Protein AF-K1ZBZ0-F1 (afdb_monomer_lite)

Radius of gyration: 18.01 Å; chains: 1; bounding box: 42×47×49 Å

Structure (mmCIF, N/CA/C/O backbone):
data_AF-K1ZBZ0-F1
#
_entry.id   AF-K1ZBZ0-F1
#
loop_
_atom_site.group_PDB
_atom_site.id
_atom_site.type_symbol
_atom_site.label_atom_id
_atom_site.label_alt_id
_atom_site.label_comp_id
_atom_site.label_asym_id
_atom_site.label_entity_id
_atom_site.label_seq_id
_atom_site.pdbx_PDB_ins_code
_atom_site.Cartn_x
_atom_site.Cartn_y
_atom_site.Cartn_z
_atom_site.occupancy
_atom_site.B_iso_or_equiv
_atom_site.auth_seq_id
_atom_site.auth_comp_id
_atom_site.auth_asym_id
_atom_site.auth_atom_id
_atom_site.pdbx_PDB_model_num
ATOM 1 N N . MET A 1 1 ? -17.485 4.710 11.543 1.00 90.31 1 MET A N 1
ATOM 2 C CA . MET A 1 1 ? -17.249 4.769 10.078 1.00 90.31 1 MET A CA 1
ATOM 3 C C . MET A 1 1 ? -17.217 6.166 9.465 1.00 90.31 1 MET A C 1
ATOM 5 O O . MET A 1 1 ? -16.321 6.416 8.670 1.00 90.31 1 MET A O 1
ATOM 9 N N . ARG A 1 2 ? -18.136 7.090 9.797 1.00 94.06 2 ARG A N 1
ATOM 10 C CA . ARG A 1 2 ? -18.172 8.429 9.162 1.00 94.06 2 ARG A CA 1
ATOM 11 C C . ARG A 1 2 ? -16.856 9.207 9.277 1.00 94.06 2 ARG A C 1
ATOM 13 O O . ARG A 1 2 ? -16.457 9.833 8.301 1.00 94.06 2 ARG A O 1
ATOM 20 N N . GLU A 1 3 ? -16.205 9.135 10.436 1.00 95.62 3 GLU A N 1
ATOM 21 C CA . GLU A 1 3 ? -14.971 9.881 10.695 1.00 95.62 3 GLU A CA 1
ATOM 22 C C . GLU A 1 3 ? -13.764 9.324 9.936 1.00 95.62 3 GLU A C 1
ATOM 24 O O . GLU A 1 3 ? -13.056 10.080 9.281 1.00 95.62 3 GLU A O 1
ATOM 29 N N . ILE A 1 4 ? -13.604 7.997 9.898 1.00 95.88 4 ILE A N 1
ATOM 30 C CA . ILE A 1 4 ? -12.584 7.328 9.075 1.00 95.88 4 ILE A CA 1
ATOM 31 C C . ILE A 1 4 ? -12.698 7.780 7.615 1.00 95.88 4 ILE A C 1
ATOM 33 O O . ILE A 1 4 ? -11.708 8.197 7.027 1.00 95.88 4 ILE A O 1
ATOM 37 N N . GLY A 1 5 ? -13.908 7.762 7.045 1.00 96.38 5 GLY A N 1
ATOM 38 C CA . GLY A 1 5 ? -14.110 8.178 5.655 1.00 96.38 5 GLY A CA 1
ATOM 39 C C . GLY A 1 5 ? -13.824 9.663 5.407 1.00 96.38 5 GLY A C 1
ATOM 40 O O . GLY A 1 5 ? -13.321 10.021 4.343 1.00 96.38 5 GLY A O 1
ATOM 41 N N . ARG A 1 6 ? -14.114 10.537 6.382 1.00 96.94 6 ARG A N 1
ATOM 42 C CA . ARG A 1 6 ? -13.795 11.973 6.307 1.00 96.94 6 ARG A CA 1
ATOM 43 C C . ARG A 1 6 ? -12.282 12.199 6.316 1.00 96.94 6 ARG A C 1
ATOM 45 O O . ARG A 1 6 ? -11.766 12.891 5.445 1.00 96.94 6 ARG A O 1
ATOM 52 N N . LEU A 1 7 ? -11.578 11.602 7.277 1.00 96.75 7 LEU A N 1
ATOM 53 C CA . LEU A 1 7 ? -10.127 11.739 7.426 1.00 96.75 7 LEU A CA 1
ATOM 54 C C . LEU A 1 7 ? -9.362 11.113 6.258 1.00 96.75 7 LEU A C 1
ATOM 56 O O . LEU A 1 7 ? -8.371 11.681 5.795 1.00 96.75 7 LEU A O 1
ATOM 60 N N . ARG A 1 8 ? -9.850 9.977 5.750 1.00 95.56 8 ARG A N 1
ATOM 61 C CA . ARG A 1 8 ? -9.302 9.313 4.566 1.00 95.56 8 ARG A CA 1
ATOM 62 C C . ARG A 1 8 ? -9.389 10.213 3.338 1.00 95.56 8 ARG A C 1
ATOM 64 O O . ARG A 1 8 ? -8.371 10.450 2.697 1.00 95.56 8 ARG A O 1
ATOM 71 N N . GLU A 1 9 ? -10.563 10.786 3.072 1.00 95.69 9 GLU A N 1
ATOM 72 C CA . GLU A 1 9 ? -10.743 11.730 1.963 1.00 95.69 9 GLU A CA 1
ATOM 73 C C . GLU A 1 9 ? -9.838 12.956 2.093 1.00 95.69 9 GLU A C 1
ATOM 75 O O . GLU A 1 9 ? -9.183 13.326 1.125 1.00 95.69 9 GLU A O 1
ATOM 80 N N . LEU A 1 10 ? -9.770 13.574 3.278 1.00 94.50 10 LEU A N 1
ATOM 81 C CA . LEU A 1 10 ? -8.901 14.732 3.508 1.00 94.50 10 LEU A CA 1
ATOM 82 C C . LEU A 1 10 ? -7.429 14.398 3.241 1.00 94.50 10 LEU A C 1
ATOM 84 O O . LEU A 1 10 ? -6.730 15.166 2.585 1.00 94.50 10 LEU A O 1
ATOM 88 N N . THR A 1 11 ? -6.977 13.234 3.711 1.00 92.50 11 THR A N 1
ATOM 89 C CA . THR A 1 11 ? -5.589 12.791 3.541 1.00 92.50 11 THR A CA 1
ATOM 90 C C . THR A 1 11 ? -5.257 12.511 2.078 1.00 92.50 11 THR A C 1
ATOM 92 O O . THR A 1 11 ? -4.192 12.902 1.611 1.00 92.50 11 THR A O 1
ATOM 95 N N . PHE A 1 12 ? -6.146 11.844 1.340 1.00 90.94 12 PHE A N 1
ATOM 96 C CA . PHE A 1 12 ? -5.906 11.549 -0.073 1.00 90.94 12 PHE A CA 1
ATOM 97 C C . PHE A 1 12 ? -6.004 12.803 -0.942 1.00 90.94 12 PHE A C 1
ATOM 99 O O . PHE A 1 12 ? -5.136 13.030 -1.782 1.00 90.94 12 PHE A O 1
ATOM 106 N N . ARG A 1 13 ? -6.972 13.685 -0.677 1.00 90.75 13 ARG A N 1
ATOM 107 C CA . ARG A 1 13 ? -7.101 14.958 -1.398 1.00 90.75 13 ARG A CA 1
ATOM 108 C C . ARG A 1 13 ? -5.859 15.830 -1.285 1.00 90.75 13 ARG A C 1
ATOM 110 O O . ARG A 1 13 ? -5.453 16.447 -2.264 1.00 90.75 13 ARG A O 1
ATOM 117 N N . ALA A 1 14 ? -5.228 15.841 -0.117 1.00 88.00 14 ALA A N 1
ATOM 118 C CA . ALA A 1 14 ? -3.995 16.581 0.110 1.00 88.00 14 ALA A CA 1
ATOM 119 C C . ALA A 1 14 ? -2.823 16.177 -0.803 1.00 88.00 14 ALA A C 1
ATOM 121 O O . ALA A 1 14 ? -1.902 16.967 -0.982 1.00 88.00 14 ALA A O 1
ATOM 122 N N . VAL A 1 15 ? -2.842 14.965 -1.365 1.00 82.56 15 VAL A N 1
ATOM 123 C CA . VAL A 1 15 ? -1.802 14.455 -2.275 1.00 82.56 15 VAL A CA 1
ATOM 124 C C . VAL A 1 15 ? -2.298 14.323 -3.720 1.00 82.56 15 VAL A C 1
ATOM 126 O O . VAL A 1 15 ? -1.731 13.564 -4.505 1.00 82.56 15 VAL A O 1
ATOM 129 N N . GLY A 1 16 ? -3.368 15.049 -4.069 1.00 82.62 16 GLY A N 1
ATOM 130 C CA . GLY A 1 16 ? -3.967 15.026 -5.407 1.00 82.62 16 GLY A CA 1
ATOM 131 C C . GLY A 1 16 ? -4.755 13.750 -5.722 1.00 82.62 16 GLY A C 1
ATOM 132 O O . GLY A 1 16 ? -5.045 13.486 -6.884 1.00 82.62 16 GLY A O 1
ATOM 133 N N . GLU A 1 17 ? -5.090 12.964 -4.699 1.00 83.88 17 GLU A N 1
ATOM 134 C CA . GLU A 1 17 ? -5.889 11.741 -4.792 1.00 83.88 17 GLU A CA 1
ATOM 135 C C . GLU A 1 17 ? -7.294 11.958 -4.199 1.00 83.88 17 GLU A C 1
ATOM 137 O O . GLU A 1 17 ? -7.733 13.080 -3.947 1.00 83.88 17 GLU A O 1
ATOM 142 N N . GLY A 1 18 ? -8.008 10.867 -3.929 1.00 85.38 18 GLY A N 1
ATOM 143 C CA . GLY A 1 18 ? -9.286 10.889 -3.225 1.00 85.38 18 GLY A CA 1
ATOM 144 C C . GLY A 1 18 ? -10.484 10.879 -4.165 1.00 85.38 18 GLY A C 1
ATOM 145 O O . GLY A 1 18 ? -10.369 10.862 -5.387 1.00 85.38 18 GLY A O 1
ATOM 146 N N . THR A 1 19 ? -11.671 10.825 -3.572 1.00 88.56 19 THR A N 1
ATOM 147 C CA . THR A 1 19 ? -12.920 10.634 -4.318 1.00 88.56 19 THR A CA 1
ATOM 148 C C . THR A 1 19 ? -13.572 11.948 -4.740 1.00 88.56 19 THR A C 1
ATOM 150 O O . THR A 1 19 ? -14.546 11.929 -5.492 1.00 88.56 19 THR A O 1
ATOM 153 N N . GLY A 1 20 ? -13.116 13.080 -4.191 1.00 91.31 20 GLY A N 1
ATOM 154 C CA . GLY A 1 20 ? -13.762 14.387 -4.341 1.00 91.31 20 GLY A CA 1
ATOM 155 C C . GLY A 1 20 ? -15.069 14.519 -3.548 1.00 91.31 20 GLY A C 1
ATOM 156 O O . GLY A 1 20 ? -15.693 15.578 -3.538 1.00 91.31 20 GLY A O 1
ATOM 157 N N . LYS A 1 21 ? -15.501 13.462 -2.850 1.00 94.62 21 LYS A N 1
ATOM 158 C CA . LYS A 1 21 ? -16.735 13.454 -2.056 1.00 94.62 21 LYS A CA 1
ATOM 159 C C . LYS A 1 21 ? -16.479 14.009 -0.655 1.00 94.62 21 LYS A C 1
ATOM 161 O O . LYS A 1 21 ? -15.374 14.388 -0.291 1.00 94.62 21 LYS A O 1
ATOM 166 N N . ARG A 1 22 ? -17.518 14.061 0.184 1.00 94.62 22 ARG A N 1
ATOM 167 C CA . ARG A 1 22 ? -17.367 14.431 1.610 1.00 94.62 22 ARG A CA 1
ATOM 168 C C . ARG A 1 22 ? -16.649 13.361 2.435 1.00 94.62 22 ARG A C 1
ATOM 170 O O . ARG A 1 22 ? -16.144 13.658 3.513 1.00 94.62 22 ARG A O 1
ATOM 177 N N . ARG A 1 23 ? -16.705 12.108 1.983 1.00 95.75 23 ARG A N 1
ATOM 178 C CA . ARG A 1 23 ? -16.142 10.937 2.653 1.00 95.75 23 ARG A CA 1
ATOM 179 C C . ARG A 1 23 ? -15.703 9.953 1.584 1.00 95.75 23 ARG A C 1
ATOM 181 O O . ARG A 1 23 ? -16.502 9.622 0.709 1.00 95.75 23 ARG A O 1
ATOM 188 N N . ASP A 1 24 ? -14.484 9.466 1.711 1.00 95.12 24 ASP A N 1
ATOM 189 C CA . ASP A 1 24 ? -13.995 8.327 0.959 1.00 95.12 24 ASP A CA 1
ATOM 190 C C . ASP A 1 24 ? -14.548 7.100 1.682 1.00 95.12 24 ASP A C 1
ATOM 192 O O . ASP A 1 24 ? -14.057 6.750 2.752 1.00 95.12 24 ASP A O 1
ATOM 196 N N . LEU A 1 25 ? -15.619 6.510 1.151 1.00 95.06 25 LEU A N 1
ATOM 197 C CA . LEU A 1 25 ? -16.212 5.247 1.593 1.00 95.06 25 LEU A CA 1
ATOM 198 C C . LEU A 1 25 ? -16.650 4.446 0.363 1.00 95.06 25 LEU A C 1
ATOM 200 O O . LEU A 1 25 ? -17.208 5.012 -0.579 1.00 95.06 25 LEU A O 1
ATOM 204 N N . ASP A 1 26 ? -16.427 3.139 0.391 1.00 94.38 26 ASP A N 1
ATOM 205 C CA . ASP A 1 26 ? -16.871 2.178 -0.613 1.00 94.38 26 ASP A CA 1
ATOM 206 C C . ASP A 1 26 ? -17.626 1.010 0.054 1.00 94.38 26 ASP A C 1
ATOM 208 O O . ASP A 1 26 ? -17.719 0.912 1.278 1.00 94.38 26 ASP A O 1
ATOM 212 N N . HIS A 1 27 ? -18.205 0.113 -0.746 1.00 94.75 27 HIS A N 1
ATOM 213 C CA . HIS A 1 27 ? -18.955 -1.025 -0.205 1.00 94.75 27 HIS A CA 1
ATOM 214 C C . HIS A 1 27 ? -18.094 -2.072 0.530 1.00 94.75 27 HIS A C 1
ATOM 216 O O . HIS A 1 27 ? -18.634 -2.885 1.278 1.00 94.75 27 HIS A O 1
ATOM 222 N N . PHE A 1 28 ? -16.767 -2.053 0.373 1.00 95.75 28 PHE A N 1
ATOM 223 C CA . PHE A 1 28 ? -15.881 -2.958 1.103 1.00 95.75 28 PHE A CA 1
ATOM 224 C C . PHE A 1 28 ? -15.790 -2.541 2.577 1.00 95.75 28 PHE A C 1
ATOM 226 O O . PHE A 1 28 ? -15.635 -3.380 3.462 1.00 95.75 28 PHE A O 1
ATOM 233 N N . ASP A 1 29 ? -15.962 -1.249 2.878 1.00 95.62 29 ASP A N 1
ATOM 234 C CA . ASP A 1 29 ? -15.900 -0.729 4.247 1.00 95.62 29 ASP A CA 1
ATOM 235 C C . ASP A 1 29 ? -16.934 -1.357 5.203 1.00 95.62 29 ASP A C 1
ATOM 237 O O . ASP A 1 29 ? -16.735 -1.275 6.415 1.00 95.62 29 ASP A O 1
ATOM 241 N N . TRP A 1 30 ? -17.994 -1.994 4.687 1.00 93.81 30 TRP A N 1
ATOM 242 C CA . TRP A 1 30 ? -19.035 -2.662 5.480 1.00 93.81 30 TRP A CA 1
ATOM 243 C C . TRP A 1 30 ? -18.590 -3.977 6.124 1.00 93.81 30 TRP A C 1
ATOM 245 O O . TRP A 1 30 ? -19.127 -4.349 7.163 1.00 93.81 30 TRP A O 1
ATOM 255 N N . TYR A 1 31 ? -17.643 -4.694 5.514 1.00 95.38 31 TYR A N 1
ATOM 256 C CA . TYR A 1 31 ? -17.212 -6.018 5.985 1.00 95.38 31 TYR A CA 1
ATOM 257 C C . TYR A 1 31 ? -15.695 -6.167 6.118 1.00 95.38 31 TYR A C 1
ATOM 259 O O . TYR A 1 31 ? -15.215 -7.193 6.607 1.00 95.38 31 TYR A O 1
ATOM 267 N N . TYR A 1 32 ? -14.930 -5.152 5.722 1.00 97.25 32 TYR A N 1
ATOM 268 C CA . TYR A 1 32 ? -13.522 -5.066 6.073 1.00 97.25 32 TYR A CA 1
ATOM 269 C C . TYR A 1 32 ? -13.375 -4.589 7.515 1.00 97.25 32 TYR A C 1
ATOM 271 O O . TYR A 1 32 ? -14.128 -3.748 8.009 1.00 97.25 32 TYR A O 1
ATOM 279 N N . ARG A 1 33 ? -12.344 -5.102 8.178 1.00 96.62 33 ARG A N 1
ATOM 280 C CA . ARG A 1 33 ? -11.905 -4.625 9.484 1.00 96.62 33 ARG A CA 1
ATOM 281 C C . ARG A 1 33 ? -11.071 -3.359 9.308 1.00 96.62 33 ARG A C 1
ATOM 283 O O . ARG A 1 33 ? -10.369 -3.193 8.311 1.00 96.62 33 ARG A O 1
ATOM 290 N N . HIS A 1 34 ? -11.144 -2.474 10.296 1.00 96.81 34 HIS A N 1
ATOM 291 C CA . HIS A 1 34 ? -10.410 -1.210 10.314 1.00 96.81 34 HIS A CA 1
ATOM 292 C C . HIS A 1 34 ? -9.525 -1.174 11.555 1.00 96.81 34 HIS A C 1
ATOM 294 O O . HIS A 1 34 ? -10.028 -1.121 12.674 1.00 96.81 34 HIS A O 1
ATOM 300 N N . LEU A 1 35 ? -8.210 -1.213 11.353 1.00 96.94 35 LEU A N 1
ATOM 301 C CA . LEU A 1 35 ? -7.235 -0.895 12.386 1.00 96.94 35 LEU A CA 1
ATOM 302 C C . LEU A 1 35 ? -7.179 0.621 12.532 1.00 96.94 35 LEU A C 1
ATOM 304 O O . LEU A 1 35 ? -6.881 1.314 11.561 1.00 96.94 35 LEU A O 1
ATOM 308 N N . ILE A 1 36 ? -7.444 1.126 13.729 1.00 97.12 36 ILE A N 1
ATOM 309 C CA . ILE A 1 36 ? -7.421 2.556 14.032 1.00 97.12 36 ILE A CA 1
ATOM 310 C C . ILE A 1 36 ? -6.184 2.838 14.876 1.00 97.12 36 ILE A C 1
ATOM 312 O O . ILE A 1 36 ? -5.966 2.184 15.893 1.00 97.12 36 ILE A O 1
ATOM 316 N N . LEU A 1 37 ? -5.393 3.824 14.463 1.00 96.69 37 LEU A N 1
ATOM 317 C CA . LEU A 1 37 ? -4.375 4.426 15.310 1.00 96.69 37 LEU A CA 1
ATOM 318 C C . LEU A 1 37 ? -5.009 5.613 16.035 1.00 96.69 37 LEU A C 1
ATOM 320 O O . LEU A 1 37 ? -5.395 6.587 15.390 1.00 96.69 37 LEU A O 1
ATOM 324 N N . TRP A 1 38 ? -5.135 5.510 17.352 1.00 96.56 38 TRP A N 1
ATOM 325 C CA . TRP A 1 38 ? -5.748 6.522 18.207 1.00 96.56 38 TRP A CA 1
ATOM 326 C C . TRP A 1 38 ? -4.677 7.344 18.926 1.00 96.56 38 TRP A C 1
ATOM 328 O O . TRP A 1 38 ? -3.719 6.783 19.455 1.00 96.56 38 TRP A O 1
ATOM 338 N N . ASP A 1 39 ? -4.839 8.662 18.927 1.00 95.69 39 ASP A N 1
ATOM 339 C CA . ASP A 1 39 ? -4.060 9.588 19.739 1.00 95.69 39 ASP A CA 1
ATOM 340 C C . ASP A 1 39 ? -4.854 9.910 21.006 1.00 95.69 39 ASP A C 1
ATOM 342 O O . ASP A 1 39 ? -5.885 10.577 20.952 1.00 95.69 39 ASP A O 1
ATOM 346 N N . GLU A 1 40 ? -4.391 9.409 22.150 1.00 94.81 40 GLU A N 1
ATOM 347 C CA . GLU A 1 40 ? -5.066 9.610 23.435 1.00 94.81 40 GLU A CA 1
ATOM 348 C C . GLU A 1 40 ? -4.978 11.048 23.946 1.00 94.81 40 GLU A C 1
ATOM 350 O O . GLU A 1 40 ? -5.843 11.463 24.713 1.00 94.81 40 GLU A O 1
ATOM 355 N N . LYS A 1 41 ? -3.959 11.813 23.537 1.00 94.44 41 LYS A N 1
ATOM 356 C CA . LYS A 1 41 ? -3.782 13.193 24.004 1.00 94.44 41 LYS A CA 1
ATOM 357 C C . LYS A 1 41 ? -4.694 14.143 23.247 1.00 94.44 41 LYS A C 1
ATOM 359 O O . LYS A 1 41 ? -5.380 14.952 23.857 1.00 94.44 41 LYS A O 1
ATOM 364 N N . GLU A 1 42 ? -4.715 14.001 21.928 1.00 94.19 42 GLU A N 1
ATOM 365 C CA . GLU A 1 42 ? -5.538 14.835 21.047 1.00 94.19 42 GLU A CA 1
ATOM 366 C C . GLU A 1 42 ? -6.973 14.289 20.886 1.00 94.19 42 GLU A C 1
ATOM 368 O O . GLU A 1 42 ? -7.831 14.937 20.290 1.00 94.19 42 GLU A O 1
ATOM 373 N N . LEU A 1 43 ? -7.248 13.097 21.435 1.00 94.75 43 LEU A N 1
ATOM 374 C CA . LEU A 1 43 ? -8.537 12.397 21.395 1.00 94.75 43 LEU A CA 1
ATOM 375 C C . LEU A 1 43 ? -9.071 12.185 19.974 1.00 94.75 43 LEU A C 1
ATOM 377 O O . LEU A 1 43 ? -10.240 12.445 19.672 1.00 94.75 43 LEU A O 1
ATOM 381 N N . GLU A 1 44 ? -8.217 11.685 19.082 1.00 95.06 44 GLU A N 1
ATOM 382 C CA . GLU A 1 44 ? -8.578 11.541 17.674 1.00 95.06 44 GLU A CA 1
ATOM 383 C C . GLU A 1 44 ? -7.778 10.490 16.896 1.00 95.06 44 GLU A C 1
ATOM 385 O O . GLU A 1 44 ? -6.775 9.939 17.343 1.00 95.06 44 GLU A O 1
ATOM 390 N N . ILE A 1 45 ? -8.248 10.176 15.687 1.00 96.69 45 ILE A N 1
ATOM 391 C CA . ILE A 1 45 ? -7.693 9.104 14.854 1.00 96.69 45 ILE A CA 1
ATOM 392 C C . ILE A 1 45 ? -6.454 9.598 14.108 1.00 96.69 45 ILE A C 1
ATOM 394 O O . ILE A 1 45 ? -6.579 10.257 13.085 1.00 96.69 45 ILE A O 1
ATOM 398 N N . ALA A 1 46 ? -5.251 9.222 14.521 1.00 96.56 46 ALA A N 1
ATOM 399 C CA . ALA A 1 46 ? -4.029 9.602 13.813 1.00 96.56 46 ALA A CA 1
ATOM 400 C C . ALA A 1 46 ? -3.878 8.958 12.425 1.00 96.56 46 ALA A C 1
ATOM 402 O O . ALA A 1 46 ? -3.267 9.531 11.517 1.00 96.56 46 ALA A O 1
ATOM 403 N N . GLY A 1 47 ? -4.454 7.775 12.237 1.00 96.62 47 GLY A N 1
ATOM 404 C CA . GLY A 1 47 ? -4.440 7.055 10.973 1.00 96.62 47 GLY A CA 1
ATOM 405 C C . GLY A 1 47 ? -5.256 5.776 11.049 1.00 96.62 47 GLY A C 1
ATOM 406 O O . GLY A 1 47 ? -5.750 5.398 12.111 1.00 96.62 47 GLY A O 1
ATOM 407 N N . ALA A 1 48 ? -5.398 5.096 9.920 1.00 97.12 48 ALA A N 1
ATOM 408 C CA . ALA A 1 48 ? -6.063 3.805 9.885 1.00 97.12 48 ALA A CA 1
ATOM 409 C C . ALA A 1 48 ? -5.495 2.898 8.795 1.00 97.12 48 ALA A C 1
ATOM 411 O O . ALA A 1 48 ? -4.870 3.362 7.840 1.00 97.12 48 ALA A O 1
ATOM 412 N N . TYR A 1 49 ? -5.768 1.604 8.934 1.00 95.56 49 TYR A N 1
ATOM 413 C CA . TYR A 1 49 ? -5.521 0.578 7.929 1.00 95.56 49 TYR A CA 1
ATOM 414 C C . TYR A 1 49 ? -6.768 -0.284 7.766 1.00 95.56 49 TYR A C 1
ATOM 416 O O . TYR A 1 49 ? -7.363 -0.705 8.756 1.00 95.56 49 TYR A O 1
ATOM 424 N N . ARG A 1 50 ? -7.160 -0.585 6.529 1.00 95.88 50 ARG A N 1
ATOM 425 C CA . ARG A 1 50 ? -8.278 -1.485 6.246 1.00 95.88 50 ARG A CA 1
ATOM 426 C C . ARG A 1 50 ? -7.754 -2.874 5.891 1.00 95.88 50 ARG A C 1
ATOM 428 O O . ARG A 1 50 ? -6.796 -2.973 5.125 1.00 95.88 50 ARG A O 1
ATOM 435 N N . PHE A 1 51 ? -8.376 -3.931 6.410 1.00 95.88 51 PHE A N 1
ATOM 436 C CA . PHE A 1 51 ? -7.983 -5.299 6.080 1.00 95.88 51 PHE A CA 1
ATOM 437 C C . PHE A 1 51 ? -9.119 -6.323 6.134 1.00 95.88 51 PHE A C 1
ATOM 439 O O . PHE A 1 51 ? -10.107 -6.136 6.845 1.00 95.88 51 PHE A O 1
ATOM 446 N N . VAL A 1 52 ? -8.978 -7.431 5.405 1.00 96.81 52 VAL A N 1
ATOM 447 C CA . VAL A 1 52 ? -9.950 -8.533 5.423 1.00 96.81 52 VAL A CA 1
ATOM 448 C C . VAL A 1 52 ? -9.291 -9.892 5.209 1.00 96.81 52 VAL A C 1
ATOM 450 O O . VAL A 1 52 ? -8.244 -9.997 4.577 1.00 96.81 52 VAL A O 1
ATOM 453 N N . ASP A 1 53 ? -9.930 -10.928 5.746 1.00 96.31 53 ASP A N 1
ATOM 454 C CA . ASP A 1 53 ? -9.613 -12.326 5.456 1.00 96.31 53 ASP A CA 1
ATOM 455 C C . ASP A 1 53 ? -9.977 -12.659 4.005 1.00 96.31 53 ASP A C 1
ATOM 457 O O . ASP A 1 53 ? -11.157 -12.653 3.644 1.00 96.31 53 ASP A O 1
ATOM 461 N N . ALA A 1 54 ? -8.976 -12.921 3.171 1.00 93.31 54 ALA A N 1
ATOM 462 C CA . ALA A 1 54 ? -9.201 -13.153 1.757 1.00 93.31 54 ALA A CA 1
ATOM 463 C C . ALA A 1 54 ? -9.867 -14.503 1.482 1.00 93.31 54 ALA A C 1
ATOM 465 O O . ALA A 1 54 ? -10.778 -14.572 0.658 1.00 93.31 54 ALA A O 1
ATOM 466 N N . GLY A 1 55 ? -9.458 -15.557 2.190 1.00 92.38 55 GLY A N 1
ATOM 467 C CA . GLY A 1 55 ? -9.961 -16.913 1.986 1.00 92.38 55 GLY A CA 1
ATOM 468 C C . GLY A 1 55 ? -11.445 -16.999 2.313 1.00 92.38 55 GLY A C 1
ATOM 469 O O . GLY A 1 55 ? -12.233 -17.498 1.507 1.00 92.38 55 GLY A O 1
ATOM 470 N N . ARG A 1 56 ? -11.838 -16.414 3.449 1.00 95.25 56 ARG A N 1
ATOM 471 C CA . ARG A 1 56 ? -13.238 -16.326 3.870 1.00 95.25 56 ARG A CA 1
ATOM 472 C C . ARG A 1 56 ? -14.085 -15.546 2.867 1.00 95.25 56 ARG A C 1
ATOM 474 O O . ARG A 1 56 ? -15.126 -16.031 2.436 1.00 95.25 56 ARG A O 1
ATOM 481 N N . ILE A 1 57 ? -13.641 -14.351 2.471 1.00 95.25 57 ILE A N 1
ATOM 482 C CA . ILE A 1 57 ? -14.418 -13.500 1.560 1.00 95.25 57 ILE A CA 1
ATOM 483 C C . ILE A 1 57 ? -14.557 -14.130 0.178 1.00 95.25 57 ILE A C 1
ATOM 485 O O . ILE A 1 57 ? -15.640 -14.074 -0.397 1.00 95.25 57 ILE A O 1
ATOM 489 N N . VAL A 1 58 ? -13.506 -14.767 -0.339 1.00 92.44 58 VAL A N 1
ATOM 490 C CA . VAL A 1 58 ? -13.579 -15.475 -1.622 1.00 92.44 58 VAL A CA 1
ATOM 491 C C . VAL A 1 58 ? -14.556 -16.648 -1.548 1.00 92.44 58 VAL A C 1
ATOM 493 O O . VAL A 1 58 ? -15.315 -16.846 -2.493 1.00 92.44 58 VAL A O 1
ATOM 496 N N . GLY A 1 59 ? -14.591 -17.387 -0.434 1.00 91.56 59 GLY A N 1
ATOM 497 C CA . GLY A 1 59 ? -15.564 -18.464 -0.226 1.00 91.56 59 GLY A CA 1
ATOM 498 C C . GLY A 1 59 ? -17.018 -17.980 -0.159 1.00 91.56 59 GLY A C 1
ATOM 499 O O . GLY A 1 59 ? -17.908 -18.654 -0.665 1.00 91.56 59 GLY A O 1
ATOM 500 N N . GLU A 1 60 ? -17.264 -16.804 0.425 1.00 94.00 60 GLU A N 1
ATOM 501 C CA . GLU A 1 60 ? -18.615 -16.250 0.611 1.00 94.00 60 GLU A CA 1
ATOM 502 C C . GLU A 1 60 ? -19.127 -15.435 -0.591 1.00 94.00 60 GLU A C 1
ATOM 504 O O . GLU A 1 60 ? -20.325 -15.419 -0.868 1.00 94.00 60 GLU A O 1
ATOM 509 N N . LYS A 1 61 ? -18.243 -14.687 -1.262 1.00 93.12 61 LYS A N 1
ATOM 510 C CA . LYS A 1 61 ? -18.595 -13.638 -2.240 1.00 93.12 61 LYS A CA 1
ATOM 511 C C . LYS A 1 61 ? -17.849 -13.760 -3.572 1.00 93.12 61 LYS A C 1
ATOM 513 O O . LYS A 1 61 ? -18.031 -12.914 -4.445 1.00 93.12 61 LYS A O 1
ATOM 518 N N . GLY A 1 62 ? -16.994 -14.769 -3.736 1.00 90.75 62 GLY A N 1
ATOM 519 C CA . GLY A 1 62 ? -16.085 -14.870 -4.876 1.00 90.75 62 GLY A CA 1
ATOM 520 C C . GLY A 1 62 ? -14.967 -13.821 -4.844 1.00 90.75 62 GLY A C 1
ATOM 521 O O . GLY A 1 62 ? -14.826 -13.046 -3.895 1.00 90.75 62 GLY A O 1
ATOM 522 N N . SER A 1 63 ? -14.151 -13.781 -5.902 1.00 87.56 63 SER A N 1
ATOM 523 C CA . SER A 1 63 ? -13.023 -12.843 -6.008 1.00 87.56 63 SER A CA 1
ATOM 524 C C . SER A 1 63 ? -13.451 -11.380 -5.938 1.00 87.56 63 SER A C 1
ATOM 526 O O . SER A 1 63 ? -12.718 -10.567 -5.386 1.00 87.56 63 SER A O 1
ATOM 528 N N . ASP A 1 64 ? -14.639 -11.050 -6.446 1.00 89.81 64 ASP A N 1
ATOM 529 C CA . ASP A 1 64 ? -15.153 -9.677 -6.492 1.00 89.81 64 ASP A CA 1
ATOM 530 C C . ASP A 1 64 ? -15.550 -9.147 -5.104 1.00 89.81 64 ASP A C 1
ATOM 532 O O . ASP A 1 64 ? -15.687 -7.941 -4.910 1.00 89.81 64 ASP A O 1
ATOM 536 N N . GLY A 1 65 ? -15.642 -10.031 -4.103 1.00 92.62 65 GLY A N 1
ATOM 537 C CA . GLY A 1 65 ? -15.725 -9.637 -2.700 1.00 92.62 65 GLY A CA 1
ATOM 538 C C . GLY A 1 65 ? -14.458 -8.947 -2.183 1.00 92.62 65 GLY A C 1
ATOM 539 O O . GLY A 1 65 ? -14.516 -8.287 -1.144 1.00 92.62 65 GLY A O 1
ATOM 540 N N . LEU A 1 66 ? -13.328 -9.061 -2.886 1.00 92.94 66 LEU A N 1
ATOM 541 C CA . LEU A 1 66 ? -12.076 -8.388 -2.548 1.00 92.94 66 LEU A CA 1
ATOM 542 C C . LEU A 1 66 ? -11.904 -7.095 -3.346 1.00 92.94 66 LEU A C 1
ATOM 544 O O . LEU A 1 66 ? -12.170 -7.049 -4.547 1.00 92.94 66 LEU A O 1
ATOM 548 N N . TYR A 1 67 ? -11.338 -6.062 -2.723 1.00 91.19 67 TYR A N 1
ATOM 549 C CA . TYR A 1 67 ? -10.995 -4.822 -3.419 1.00 91.19 67 TYR A CA 1
ATOM 550 C C . TYR A 1 67 ? -9.987 -5.084 -4.544 1.00 91.19 67 TYR A C 1
ATOM 552 O O . TYR A 1 67 ? -10.177 -4.627 -5.671 1.00 91.19 67 TYR A O 1
ATOM 560 N N . SER A 1 68 ? -8.971 -5.907 -4.286 1.00 87.50 68 SER A N 1
ATOM 561 C CA . SER A 1 68 ? -8.035 -6.416 -5.293 1.00 87.50 68 SER A CA 1
ATOM 562 C C . SER A 1 68 ? -8.760 -7.137 -6.422 1.00 87.50 68 SER A C 1
ATOM 564 O O . SER A 1 68 ? -8.362 -7.009 -7.574 1.00 87.50 68 SER A O 1
ATOM 566 N N . GLY A 1 69 ? -9.848 -7.842 -6.114 1.00 87.81 69 GLY A N 1
ATOM 567 C CA . GLY A 1 69 ? -10.682 -8.517 -7.099 1.00 87.81 69 GLY A CA 1
ATOM 568 C C . GLY A 1 69 ? -11.398 -7.573 -8.056 1.00 87.81 69 GLY A C 1
ATOM 569 O O . GLY A 1 69 ? -11.723 -8.006 -9.151 1.00 87.81 69 GLY A O 1
ATOM 570 N N . SER A 1 70 ? -11.558 -6.288 -7.720 1.00 86.50 70 SER A N 1
ATOM 571 C CA . SER A 1 70 ? -12.041 -5.261 -8.660 1.00 86.50 70 SER A CA 1
ATOM 572 C C . SER A 1 70 ? -10.949 -4.754 -9.614 1.00 86.50 70 SER A C 1
ATOM 574 O O . SER A 1 70 ? -11.234 -4.358 -10.742 1.00 86.50 70 SER A O 1
ATOM 576 N N . LEU A 1 71 ? -9.679 -4.823 -9.201 1.00 83.00 71 LEU A N 1
ATOM 577 C CA . LEU A 1 71 ? -8.534 -4.291 -9.951 1.00 83.00 71 LEU A CA 1
ATOM 578 C C . LEU A 1 71 ? -7.813 -5.364 -10.774 1.00 83.00 71 LEU A C 1
ATOM 580 O O . LEU A 1 71 ? -7.313 -5.089 -11.864 1.00 83.00 71 LEU A O 1
ATOM 584 N N . PHE A 1 72 ? -7.797 -6.600 -10.279 1.00 82.75 72 PHE A N 1
ATOM 585 C CA . PHE A 1 72 ? -7.032 -7.712 -10.831 1.00 82.75 72 PHE A CA 1
ATOM 586 C C . PHE A 1 72 ? -7.905 -8.949 -11.034 1.00 82.75 72 PHE A C 1
ATOM 588 O O . PHE A 1 72 ? -8.770 -9.267 -10.217 1.00 82.75 72 PHE A O 1
ATOM 595 N N . LYS A 1 73 ? -7.649 -9.680 -12.118 1.00 80.19 73 LYS A N 1
ATOM 596 C CA . LYS A 1 73 ? -8.188 -11.015 -12.360 1.00 80.19 73 LYS A CA 1
ATOM 597 C C . LYS A 1 73 ? -7.513 -11.988 -11.393 1.00 80.19 73 LYS A C 1
ATOM 599 O O . LYS A 1 73 ? -6.372 -12.393 -11.605 1.00 80.19 73 LYS A O 1
ATOM 604 N N . LEU A 1 74 ? -8.214 -12.327 -10.317 1.00 77.44 74 LEU A N 1
ATOM 605 C CA . LEU A 1 74 ? -7.759 -13.289 -9.319 1.00 77.44 74 LEU A CA 1
ATOM 606 C C . LEU A 1 74 ? -8.285 -14.679 -9.689 1.00 77.44 74 LEU A C 1
ATOM 608 O O . LEU A 1 74 ? -9.394 -15.052 -9.317 1.00 77.44 74 LEU A O 1
ATOM 612 N N . ASP A 1 75 ? -7.504 -15.439 -10.455 1.00 70.06 75 ASP A N 1
ATOM 613 C CA . ASP A 1 75 ? -7.839 -16.833 -10.756 1.00 70.06 75 ASP A CA 1
ATOM 614 C C . ASP A 1 75 ? -7.629 -17.693 -9.503 1.00 70.06 75 ASP A C 1
ATOM 616 O O . ASP A 1 75 ? -6.525 -17.757 -8.955 1.00 70.06 75 ASP A O 1
ATOM 620 N N . SER A 1 76 ? -8.689 -18.378 -9.072 1.00 59.69 76 SER A N 1
ATOM 621 C CA . SER A 1 76 ? -8.696 -19.321 -7.950 1.00 59.69 76 SER A CA 1
ATOM 622 C C . SER A 1 76 ? -7.595 -20.395 -8.006 1.00 59.69 76 SER A C 1
ATOM 624 O O . SER A 1 76 ? -7.125 -20.822 -6.952 1.00 59.69 76 SER A O 1
ATOM 626 N N . ARG A 1 77 ? -7.141 -20.808 -9.201 1.00 60.84 77 ARG A N 1
ATOM 627 C CA . ARG A 1 77 ? -6.079 -21.819 -9.381 1.00 60.84 77 ARG A CA 1
ATOM 628 C C . ARG A 1 77 ? -4.671 -21.251 -9.210 1.00 60.84 77 ARG A C 1
ATOM 630 O O . ARG A 1 77 ? -3.771 -21.968 -8.790 1.00 60.84 77 ARG A O 1
ATOM 637 N N . GLN A 1 78 ? -4.487 -19.967 -9.509 1.00 63.53 78 GLN A N 1
ATOM 638 C CA . GLN A 1 78 ? -3.190 -19.278 -9.456 1.00 63.53 78 GLN A CA 1
ATOM 639 C C . GLN A 1 78 ? -3.028 -18.434 -8.185 1.00 63.53 78 GLN A C 1
ATOM 641 O O . GLN A 1 78 ? -1.928 -18.005 -7.833 1.00 63.53 78 GLN A O 1
ATOM 646 N N . SER A 1 79 ? -4.123 -18.211 -7.460 1.00 70.06 79 SER A N 1
ATOM 647 C CA . SER A 1 79 ? -4.167 -17.330 -6.298 1.00 70.06 79 SER A CA 1
ATOM 648 C C . SER A 1 79 ? -4.152 -18.107 -4.985 1.00 70.06 79 SER A C 1
ATOM 650 O O . SER A 1 79 ? -4.944 -17.842 -4.084 1.00 70.06 79 SER A O 1
ATOM 652 N N . TYR A 1 80 ? -3.230 -19.067 -4.863 1.00 77.38 80 TYR A N 1
ATOM 653 C CA . TYR A 1 80 ? -3.082 -19.903 -3.664 1.00 77.38 80 TYR A CA 1
ATOM 654 C C . TYR A 1 80 ? -2.934 -19.076 -2.378 1.00 77.38 80 TYR A C 1
ATOM 656 O O . TYR A 1 80 ? -3.452 -19.454 -1.329 1.00 77.38 80 TYR A O 1
ATOM 664 N N . PHE A 1 81 ? -2.304 -17.904 -2.488 1.00 80.06 81 PHE A N 1
ATOM 665 C CA . PHE A 1 81 ? -2.123 -16.953 -1.397 1.00 80.06 81 PHE A CA 1
ATOM 666 C C . PHE A 1 81 ? -3.425 -16.415 -0.804 1.00 80.06 81 PHE A C 1
ATOM 668 O O . PHE A 1 81 ? -3.398 -15.918 0.314 1.00 80.06 81 PHE A O 1
ATOM 675 N N . LEU A 1 82 ? -4.555 -16.494 -1.518 1.00 85.12 82 LEU A N 1
ATOM 676 C CA . LEU A 1 82 ? -5.835 -16.004 -1.007 1.00 85.12 82 LEU A CA 1
ATOM 677 C C . LEU A 1 82 ? -6.339 -16.857 0.155 1.00 85.12 82 LEU A C 1
ATOM 679 O O . LEU A 1 82 ? -6.914 -16.305 1.083 1.00 85.12 82 LEU A O 1
ATOM 683 N N . ARG A 1 83 ? -6.100 -18.176 0.143 1.00 87.88 83 ARG A N 1
ATOM 684 C CA . ARG A 1 83 ? -6.615 -19.093 1.179 1.00 87.88 83 ARG A CA 1
ATOM 685 C C . ARG A 1 83 ? -6.102 -18.752 2.577 1.00 87.88 83 ARG A C 1
ATOM 687 O O . ARG A 1 83 ? -6.846 -18.852 3.540 1.00 87.88 83 ARG A O 1
ATOM 694 N N . GLU A 1 84 ? -4.850 -18.323 2.655 1.00 87.56 84 GLU A N 1
ATOM 695 C CA . GLU A 1 84 ? -4.149 -17.947 3.890 1.00 87.56 84 GLU A CA 1
ATOM 696 C C . GLU A 1 84 ? -3.764 -16.457 3.849 1.00 87.56 84 GLU A C 1
ATOM 698 O O . GLU A 1 84 ? -2.738 -16.035 4.389 1.00 87.56 84 GLU A O 1
ATOM 703 N N . GLY A 1 85 ? -4.547 -15.662 3.117 1.00 88.94 85 GLY A N 1
ATOM 704 C CA . GLY A 1 85 ? -4.229 -14.283 2.780 1.00 88.94 85 GLY A CA 1
ATOM 705 C C . GLY A 1 85 ? -5.004 -13.273 3.612 1.00 88.94 85 GLY A C 1
ATOM 706 O O . GLY A 1 85 ? -6.211 -13.406 3.809 1.00 88.94 85 GLY A O 1
ATOM 707 N N . LEU A 1 86 ? -4.323 -12.212 4.028 1.00 91.56 86 LEU A N 1
ATOM 708 C CA . LEU A 1 86 ? -4.938 -11.007 4.562 1.00 91.56 86 LEU A CA 1
ATOM 709 C C . LEU A 1 86 ? -4.772 -9.886 3.535 1.00 91.56 86 LEU A C 1
ATOM 711 O O . LEU A 1 86 ? -3.653 -9.440 3.256 1.00 91.56 86 LEU A O 1
ATOM 715 N N . GLU A 1 87 ? -5.886 -9.433 2.964 1.00 92.44 87 GLU A N 1
ATOM 716 C CA . GLU A 1 87 ? -5.854 -8.269 2.090 1.00 92.44 87 GLU A CA 1
ATOM 717 C C . GLU A 1 87 ? -5.753 -7.004 2.941 1.00 92.44 87 GLU A C 1
ATOM 719 O O . GLU A 1 87 ? -6.550 -6.805 3.855 1.00 92.44 87 GLU A O 1
ATOM 724 N N . LEU A 1 88 ? -4.801 -6.140 2.611 1.00 91.62 88 LEU A N 1
ATOM 725 C CA . LEU A 1 88 ? -4.547 -4.843 3.213 1.00 91.62 88 LEU A CA 1
ATOM 726 C C . LEU A 1 88 ? -4.852 -3.738 2.197 1.00 91.62 88 LEU A C 1
ATOM 728 O O . LEU A 1 88 ? -4.585 -3.871 1.006 1.00 91.62 88 LEU A O 1
ATOM 732 N N . GLY A 1 89 ? -5.359 -2.598 2.651 1.00 90.81 89 GLY A N 1
ATOM 733 C CA . GLY A 1 89 ? -5.484 -1.434 1.783 1.00 90.81 89 GLY A CA 1
ATOM 734 C C . GLY A 1 89 ? -6.019 -0.200 2.487 1.00 90.81 89 GLY A C 1
ATOM 735 O O . GLY A 1 89 ? -6.248 -0.193 3.696 1.00 90.81 89 GLY A O 1
ATOM 736 N N . ARG A 1 90 ? -6.229 0.859 1.694 1.00 89.75 90 ARG A N 1
ATOM 737 C CA . ARG A 1 90 ? -6.833 2.134 2.131 1.00 89.75 90 ARG A CA 1
ATOM 738 C C . ARG A 1 90 ? -6.195 2.723 3.393 1.00 89.75 90 ARG A C 1
ATOM 740 O O . ARG A 1 90 ? -6.877 3.379 4.180 1.00 89.75 90 ARG A O 1
ATOM 747 N N . SER A 1 91 ? -4.898 2.494 3.584 1.00 92.12 91 SER A N 1
ATOM 748 C CA . SER A 1 91 ? -4.178 3.075 4.705 1.00 92.12 91 SER A CA 1
ATOM 749 C C . SER A 1 91 ? -4.038 4.575 4.531 1.00 92.12 91 SER A C 1
ATOM 751 O O . SER A 1 91 ? -3.704 5.040 3.439 1.00 92.12 91 SER A O 1
ATOM 753 N N . PHE A 1 92 ? -4.217 5.315 5.614 1.00 93.62 92 PHE A N 1
ATOM 754 C CA . PHE A 1 92 ? -3.941 6.742 5.647 1.00 93.62 92 PHE A CA 1
ATOM 755 C C . PHE A 1 92 ? -3.379 7.135 7.012 1.00 93.62 92 PHE A C 1
ATOM 757 O O . PHE A 1 92 ? -3.644 6.492 8.028 1.00 93.62 92 PHE A O 1
ATOM 764 N N . VAL A 1 93 ? -2.612 8.217 7.022 1.00 94.44 93 VAL A N 1
ATOM 765 C CA . VAL A 1 93 ? -2.131 8.901 8.223 1.00 94.44 93 VAL A CA 1
ATOM 766 C C . VAL A 1 93 ? -2.481 10.365 8.026 1.00 94.44 93 VAL A C 1
ATOM 768 O O . VAL A 1 93 ? -2.170 10.901 6.961 1.00 94.44 93 VAL A O 1
ATOM 771 N N . GLN A 1 94 ? -3.132 11.007 8.999 1.00 94.38 94 GLN A N 1
ATOM 772 C CA . GLN A 1 94 ? -3.482 12.419 8.834 1.00 94.38 94 GLN A CA 1
ATOM 773 C C . GLN A 1 94 ? -2.221 13.273 8.643 1.00 94.38 94 GLN A C 1
ATOM 775 O O . GLN A 1 94 ? -1.173 12.977 9.221 1.00 94.38 94 GLN A O 1
ATOM 780 N N . GLN A 1 95 ? -2.343 14.371 7.893 1.00 90.31 95 GLN A N 1
ATOM 781 C CA . GLN A 1 95 ? -1.217 15.245 7.538 1.00 90.31 95 GLN A CA 1
ATOM 782 C C . GLN A 1 95 ? -0.393 15.710 8.740 1.00 90.31 95 GLN A C 1
ATOM 784 O O . GLN A 1 95 ? 0.832 15.689 8.692 1.00 90.31 95 GLN A O 1
ATOM 789 N N . ARG A 1 96 ? -1.041 16.062 9.856 1.00 91.56 96 ARG A N 1
ATOM 790 C CA . ARG A 1 96 ? -0.333 16.515 11.064 1.00 91.56 96 ARG A CA 1
ATOM 791 C C . ARG A 1 96 ? 0.557 15.447 11.721 1.00 91.56 96 ARG A C 1
ATOM 793 O O . ARG A 1 96 ? 1.395 15.773 12.561 1.00 91.56 96 ARG A O 1
ATOM 800 N N . TYR A 1 97 ? 0.379 14.176 11.355 1.00 92.06 97 TYR A N 1
ATOM 801 C CA . TYR A 1 97 ? 1.234 13.072 11.792 1.00 92.06 97 TYR A CA 1
ATOM 802 C C . TYR A 1 97 ? 2.201 12.589 10.707 1.00 92.06 97 TYR A C 1
ATOM 804 O O . TYR A 1 97 ? 2.897 11.592 10.912 1.00 92.06 97 TYR A O 1
ATOM 812 N N . TRP A 1 98 ? 2.277 13.258 9.556 1.00 88.06 98 TRP A N 1
ATOM 813 C CA . TRP A 1 98 ? 3.308 12.956 8.566 1.00 88.06 98 TRP A CA 1
ATOM 814 C C . TRP A 1 98 ? 4.702 13.228 9.134 1.00 88.06 98 TRP A C 1
ATOM 816 O O . TRP A 1 98 ? 4.889 14.081 9.999 1.00 88.06 98 TRP A O 1
ATOM 826 N N . GLY A 1 99 ? 5.680 12.430 8.703 1.00 82.75 99 GLY A N 1
ATOM 827 C CA . GLY A 1 99 ? 7.038 12.45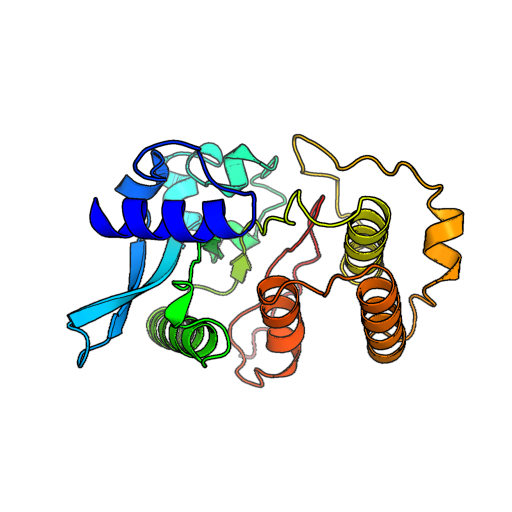5 9.258 1.00 82.75 99 GLY A CA 1
ATOM 828 C C . GLY A 1 99 ? 7.172 11.834 10.655 1.00 82.75 99 GLY A C 1
ATOM 829 O O . GLY A 1 99 ? 8.288 11.660 11.135 1.00 82.75 99 GLY A O 1
ATOM 830 N N . ARG A 1 100 ? 6.064 11.447 11.304 1.00 87.81 100 ARG A N 1
ATOM 831 C CA . ARG A 1 100 ? 6.080 10.688 12.562 1.00 87.81 100 ARG A CA 1
ATOM 832 C C . ARG A 1 100 ? 6.061 9.183 12.295 1.00 87.81 100 ARG A C 1
ATOM 834 O O . ARG A 1 100 ? 5.842 8.718 11.179 1.00 87.81 100 ARG A O 1
ATOM 841 N N . ARG A 1 101 ? 6.202 8.399 13.364 1.00 87.19 101 ARG A N 1
ATOM 842 C CA . ARG A 1 101 ? 6.175 6.925 13.337 1.00 87.19 101 ARG A CA 1
ATOM 843 C C . ARG A 1 101 ? 4.766 6.321 13.236 1.00 87.19 101 ARG A C 1
ATOM 845 O O . ARG A 1 101 ? 4.565 5.159 13.565 1.00 87.19 101 ARG A O 1
ATOM 852 N N . SER A 1 102 ? 3.769 7.086 12.792 1.00 91.31 102 SER A N 1
ATOM 853 C CA . SER A 1 102 ? 2.369 6.638 12.754 1.00 91.31 102 SER A CA 1
ATOM 854 C C . SER A 1 102 ? 2.153 5.437 11.837 1.00 91.31 102 SER A C 1
ATOM 856 O O . SER A 1 102 ? 1.413 4.521 12.188 1.00 91.31 102 SER A O 1
ATOM 858 N N . LEU A 1 103 ? 2.836 5.396 10.687 1.00 87.69 103 LEU A N 1
ATOM 859 C CA . LEU A 1 103 ? 2.790 4.222 9.817 1.00 87.69 103 LEU A CA 1
ATOM 860 C C . LEU A 1 103 ? 3.428 3.001 10.501 1.00 87.69 103 LEU A C 1
ATOM 862 O O . LEU A 1 103 ? 2.840 1.925 10.451 1.00 87.69 103 LEU A O 1
ATOM 866 N N . ASP A 1 104 ? 4.559 3.167 11.198 1.00 88.19 104 ASP A N 1
ATOM 867 C CA . ASP A 1 104 ? 5.181 2.081 11.972 1.00 88.19 104 ASP A CA 1
ATOM 868 C C . ASP A 1 104 ? 4.206 1.516 13.013 1.00 88.19 104 ASP A C 1
ATOM 870 O O . ASP A 1 104 ? 4.071 0.302 13.129 1.00 88.19 104 ASP A O 1
ATOM 874 N N . TYR A 1 105 ? 3.485 2.378 13.741 1.00 92.19 105 TYR A N 1
ATOM 875 C CA . TYR A 1 105 ? 2.509 1.940 14.742 1.00 92.19 105 TYR A CA 1
ATOM 876 C C . TYR A 1 105 ? 1.332 1.174 14.136 1.00 92.19 105 TYR A C 1
ATOM 878 O O . TYR A 1 105 ? 0.916 0.159 14.698 1.00 92.19 105 TYR A O 1
ATOM 886 N N . LEU A 1 106 ? 0.828 1.596 12.971 1.00 92.88 106 LEU A N 1
ATOM 887 C CA . LEU A 1 106 ? -0.167 0.811 12.233 1.00 92.88 106 LEU A CA 1
ATOM 888 C C . LEU A 1 106 ? 0.383 -0.579 11.885 1.00 92.88 106 LEU A C 1
ATOM 890 O O . LEU A 1 106 ? -0.308 -1.581 12.052 1.00 92.88 106 LEU A O 1
ATOM 894 N N . TRP A 1 107 ? 1.644 -0.663 11.462 1.00 89.44 107 TRP A N 1
ATOM 895 C CA . TRP A 1 107 ? 2.293 -1.938 11.164 1.00 89.44 107 TRP A CA 1
ATOM 896 C C . TRP A 1 107 ? 2.561 -2.798 12.400 1.00 89.44 107 TRP A C 1
ATOM 898 O O . TRP A 1 107 ? 2.415 -4.015 12.314 1.00 89.44 107 TRP A O 1
ATOM 908 N N . TYR A 1 108 ? 2.862 -2.210 13.560 1.00 90.00 108 TYR A N 1
ATOM 909 C CA . TYR A 1 108 ? 2.901 -2.955 14.821 1.00 90.00 108 TYR A CA 1
ATOM 910 C C . TYR A 1 108 ? 1.531 -3.526 15.184 1.00 90.00 108 TYR A C 1
ATOM 912 O O . TYR A 1 108 ? 1.450 -4.678 15.604 1.00 90.00 108 TYR A O 1
ATOM 920 N N . GLY A 1 109 ? 0.450 -2.772 14.963 1.00 92.06 109 GLY A N 1
ATOM 921 C CA . GLY A 1 109 ? -0.912 -3.271 15.151 1.00 92.06 109 GLY A CA 1
ATOM 922 C C . GLY A 1 109 ? -1.243 -4.444 14.221 1.00 92.06 109 GLY A C 1
ATOM 923 O O . GLY A 1 109 ? -1.791 -5.449 14.672 1.00 92.06 109 GLY A O 1
ATOM 924 N N . ILE A 1 110 ? -0.840 -4.364 12.947 1.00 90.25 110 ILE A N 1
ATOM 925 C CA . ILE A 1 110 ? -0.946 -5.485 11.997 1.00 90.25 110 ILE A CA 1
ATOM 926 C C . ILE A 1 110 ? -0.119 -6.682 12.487 1.00 90.25 110 ILE A C 1
ATOM 928 O O . ILE A 1 110 ? -0.628 -7.797 12.530 1.00 90.25 110 ILE A O 1
ATOM 932 N N . GLY A 1 111 ? 1.127 -6.464 12.915 1.00 87.81 111 GLY A N 1
ATOM 933 C CA . GLY A 1 111 ? 1.991 -7.518 13.452 1.00 87.81 111 GLY A CA 1
ATOM 934 C C . GLY A 1 111 ? 1.384 -8.219 14.671 1.00 87.81 111 GLY A C 1
ATOM 935 O O . GLY A 1 111 ? 1.351 -9.447 14.724 1.00 87.81 111 GLY A O 1
ATOM 936 N N . ALA A 1 112 ? 0.823 -7.459 15.613 1.00 91.12 112 ALA A N 1
ATOM 937 C CA . ALA A 1 112 ? 0.135 -8.001 16.784 1.00 91.12 112 ALA A CA 1
ATOM 938 C C . ALA A 1 112 ? -1.131 -8.791 16.408 1.00 91.12 112 ALA A C 1
ATOM 940 O O . ALA A 1 112 ? -1.421 -9.823 17.016 1.00 91.12 112 ALA A O 1
ATOM 941 N N . PHE A 1 113 ? -1.878 -8.337 15.396 1.00 92.94 113 PHE A N 1
ATOM 942 C CA . PHE A 1 113 ? -3.015 -9.081 14.856 1.00 92.94 113 PHE A CA 1
ATOM 943 C C . PHE A 1 113 ? -2.570 -10.421 14.257 1.00 92.94 113 PHE A C 1
ATOM 945 O O . PHE A 1 113 ? -3.165 -11.451 14.566 1.00 92.94 113 PHE A O 1
ATOM 952 N N . LEU A 1 114 ? -1.503 -10.431 13.455 1.00 88.69 114 LEU A N 1
ATOM 953 C CA . LEU A 1 114 ? -0.975 -11.644 12.820 1.00 88.69 114 LEU A CA 1
ATOM 954 C C . LEU A 1 114 ? -0.403 -12.633 13.840 1.00 88.69 114 LEU A C 1
ATOM 956 O O . LEU A 1 114 ? -0.637 -13.830 13.719 1.00 88.69 114 LEU A O 1
ATOM 960 N N . ALA A 1 115 ? 0.256 -12.147 14.895 1.00 87.56 115 ALA A N 1
ATOM 961 C CA . ALA A 1 115 ? 0.745 -12.995 15.983 1.00 87.56 115 ALA A CA 1
ATOM 962 C C . ALA A 1 115 ? -0.385 -13.793 16.663 1.00 87.56 115 ALA A C 1
ATOM 964 O O . ALA A 1 115 ? -0.186 -14.939 17.057 1.00 87.56 115 ALA A O 1
ATOM 965 N N . LYS A 1 116 ? -1.588 -13.209 16.758 1.00 93.69 116 LYS A N 1
ATOM 966 C CA . LYS A 1 116 ? -2.792 -13.876 17.285 1.00 93.69 116 LYS A CA 1
ATOM 967 C C . LYS A 1 116 ? -3.526 -14.734 16.247 1.00 93.69 116 LYS A C 1
ATOM 969 O O . LYS A 1 116 ? -4.395 -15.514 16.620 1.00 93.69 116 LYS A O 1
ATOM 974 N N . ASN A 1 117 ? -3.206 -14.586 14.962 1.00 91.31 117 ASN A N 1
ATOM 975 C CA . ASN A 1 117 ? -3.891 -15.236 13.845 1.00 91.31 117 ASN A CA 1
ATOM 976 C C . ASN A 1 117 ? -2.868 -15.903 12.904 1.00 91.31 117 ASN A C 1
ATOM 978 O O . ASN A 1 117 ? -2.698 -15.465 11.765 1.00 91.31 117 ASN A O 1
ATOM 982 N N . PRO A 1 118 ? -2.183 -16.972 13.358 1.00 88.69 118 PRO A N 1
ATOM 983 C CA . PRO A 1 118 ? -1.035 -17.551 12.653 1.00 88.69 118 PRO A CA 1
ATOM 984 C C . PRO A 1 118 ? -1.389 -18.276 11.345 1.00 88.69 118 PRO A C 1
ATOM 986 O O . PRO A 1 118 ? -0.490 -18.681 10.616 1.00 88.69 118 PRO A O 1
ATOM 989 N N . HIS A 1 119 ? -2.678 -18.453 11.046 1.00 88.31 119 HIS A N 1
ATOM 990 C CA . HIS A 1 119 ? -3.149 -19.030 9.786 1.00 88.31 119 HIS A CA 1
ATOM 991 C C . HIS A 1 119 ? -2.981 -18.070 8.597 1.00 88.31 119 HIS A C 1
ATOM 993 O O . HIS A 1 119 ? -2.987 -18.512 7.452 1.00 88.31 119 HIS A O 1
ATOM 999 N N . TYR A 1 120 ? -2.817 -16.763 8.839 1.00 86.56 120 TYR A N 1
ATOM 1000 C CA . TYR A 1 120 ? -2.465 -15.824 7.779 1.00 86.56 120 TYR A CA 1
ATOM 1001 C C . TYR A 1 120 ? -0.973 -15.926 7.465 1.00 86.56 120 TYR A C 1
ATOM 1003 O O . TYR A 1 120 ? -0.131 -15.567 8.286 1.00 86.56 120 TYR A O 1
ATOM 1011 N N . ARG A 1 121 ? -0.648 -16.371 6.251 1.00 83.19 121 ARG A N 1
ATOM 1012 C CA . ARG A 1 121 ? 0.732 -16.520 5.756 1.00 83.19 121 ARG A CA 1
ATOM 1013 C C . ARG A 1 121 ? 1.127 -15.434 4.761 1.00 83.19 121 ARG A C 1
ATOM 1015 O O . ARG A 1 121 ? 2.316 -15.165 4.575 1.00 83.19 121 ARG A O 1
ATOM 1022 N N . TYR A 1 122 ? 0.139 -14.793 4.137 1.00 81.81 122 TYR A N 1
ATOM 1023 C CA . TYR A 1 122 ? 0.356 -13.814 3.077 1.00 81.81 122 TYR A CA 1
ATOM 1024 C C . TYR A 1 122 ? -0.332 -12.493 3.403 1.00 81.81 122 TYR A C 1
ATOM 1026 O O . TYR A 1 122 ? -1.533 -12.455 3.658 1.00 81.81 122 TYR A O 1
ATOM 1034 N N . LEU A 1 123 ? 0.414 -11.393 3.323 1.00 84.19 123 LEU A N 1
ATOM 1035 C CA . LEU A 1 123 ? -0.166 -10.059 3.213 1.00 84.19 123 LEU A CA 1
ATOM 1036 C C . LEU A 1 123 ? -0.152 -9.651 1.751 1.00 84.19 123 LEU A C 1
ATOM 1038 O O . LEU A 1 123 ? 0.867 -9.791 1.071 1.00 84.19 123 LEU A O 1
ATOM 1042 N N . PHE A 1 124 ? -1.252 -9.098 1.263 1.00 83.12 124 PHE A N 1
ATOM 1043 C CA . PHE A 1 124 ? -1.313 -8.556 -0.090 1.00 83.12 124 PHE A CA 1
ATOM 1044 C C . PHE A 1 124 ? -2.273 -7.381 -0.159 1.00 83.12 124 PHE A C 1
ATOM 1046 O O . PHE A 1 124 ? -3.069 -7.170 0.746 1.00 83.12 124 PHE A O 1
ATOM 1053 N N . GLY A 1 125 ? -2.194 -6.602 -1.227 1.00 82.56 125 GLY A N 1
ATOM 1054 C CA . GLY A 1 125 ? -3.079 -5.468 -1.412 1.00 82.56 125 GLY A CA 1
ATOM 1055 C C . GLY A 1 125 ? -2.566 -4.519 -2.484 1.00 82.56 125 GLY A C 1
ATOM 1056 O O . GLY A 1 125 ? -1.360 -4.479 -2.742 1.00 82.56 125 GLY A O 1
ATOM 1057 N N . PRO A 1 126 ? -3.458 -3.751 -3.119 1.00 81.12 126 PRO A N 1
ATOM 1058 C CA . PRO A 1 126 ? -3.066 -2.751 -4.091 1.00 81.12 126 PRO A CA 1
ATOM 1059 C C . PRO A 1 126 ? -2.459 -1.539 -3.393 1.00 81.12 126 PRO A C 1
ATOM 1061 O O . PRO A 1 126 ? -2.949 -1.083 -2.357 1.00 81.12 126 PRO A O 1
ATOM 1064 N N . VAL A 1 127 ? -1.445 -0.955 -4.026 1.00 80.31 127 VAL A N 1
ATOM 1065 C CA . VAL A 1 127 ? -0.872 0.323 -3.603 1.00 80.31 127 VAL A CA 1
ATOM 1066 C C . VAL A 1 127 ? -0.912 1.303 -4.756 1.00 80.31 127 VAL A C 1
ATOM 1068 O O . VAL A 1 127 ? -0.375 1.045 -5.832 1.00 80.31 127 VAL A O 1
ATOM 1071 N N . SER A 1 128 ? -1.554 2.438 -4.508 1.00 75.38 128 SER A N 1
ATOM 1072 C CA . SER A 1 128 ? -1.674 3.514 -5.481 1.00 75.38 128 SER A CA 1
A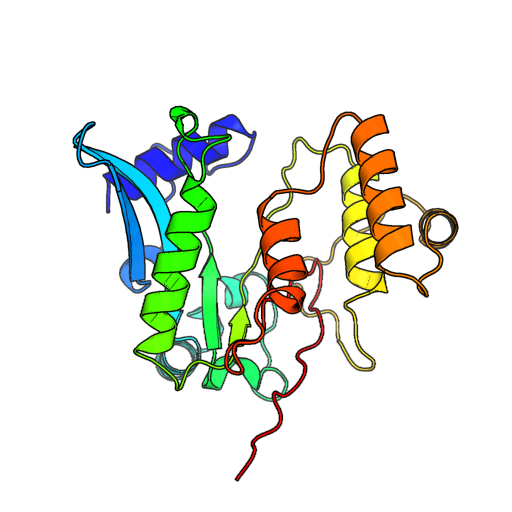TOM 1073 C C . SER A 1 128 ? -0.357 4.273 -5.630 1.00 75.38 128 SER A C 1
ATOM 1075 O O . SER A 1 128 ? 0.371 4.489 -4.659 1.00 75.38 128 SER A O 1
ATOM 1077 N N . ILE A 1 129 ? -0.079 4.707 -6.855 1.00 81.94 129 ILE A N 1
ATOM 1078 C CA . ILE A 1 129 ? 0.950 5.700 -7.163 1.00 81.94 129 ILE A CA 1
ATOM 1079 C C . ILE A 1 129 ? 0.214 7.015 -7.393 1.00 81.94 129 ILE A C 1
ATOM 1081 O O . ILE A 1 129 ? -0.759 7.029 -8.143 1.00 81.94 129 ILE A O 1
ATOM 1085 N N . SER A 1 130 ? 0.655 8.092 -6.739 1.00 80.31 130 SER A N 1
ATOM 1086 C CA . SER A 1 130 ? -0.015 9.388 -6.863 1.00 80.31 130 SER A CA 1
ATOM 1087 C C . SER A 1 130 ? 0.010 9.887 -8.309 1.00 80.31 130 SER A C 1
ATOM 1089 O O . SER A 1 130 ? 1.040 9.825 -8.986 1.00 80.31 130 SER A O 1
ATOM 1091 N N . ASN A 1 131 ? -1.105 10.440 -8.769 1.00 78.56 131 ASN A N 1
ATOM 1092 C CA . ASN A 1 131 ? -1.227 11.091 -10.060 1.00 78.56 131 ASN A CA 1
ATOM 1093 C C . ASN A 1 131 ? -0.344 12.334 -10.172 1.00 78.56 131 ASN A C 1
ATOM 1095 O O . ASN A 1 131 ? 0.108 12.619 -11.280 1.00 78.56 131 ASN A O 1
ATOM 1099 N N . ALA A 1 132 ? -0.020 12.984 -9.049 1.00 83.62 132 ALA A N 1
ATOM 1100 C CA . ALA A 1 132 ? 0.904 14.114 -8.988 1.00 83.62 132 ALA A CA 1
ATOM 1101 C C . ALA A 1 132 ? 2.364 13.725 -9.290 1.00 83.62 132 ALA A C 1
ATOM 1103 O O . ALA A 1 132 ? 3.184 14.594 -9.576 1.00 83.62 132 ALA A O 1
ATOM 1104 N N . MET A 1 133 ? 2.707 12.431 -9.241 1.00 88.25 133 MET A N 1
ATOM 1105 C CA . MET A 1 133 ? 4.042 11.962 -9.609 1.00 88.25 133 MET A CA 1
ATOM 1106 C C . MET A 1 133 ? 4.286 12.159 -11.122 1.00 88.25 133 MET A C 1
ATOM 1108 O O . MET A 1 133 ? 3.426 11.768 -11.922 1.00 88.25 133 MET A O 1
ATOM 1112 N N . PRO A 1 134 ? 5.448 12.702 -11.541 1.00 93.25 134 PRO A N 1
ATOM 1113 C CA . PRO A 1 134 ? 5.789 12.844 -12.956 1.00 93.25 134 PRO A CA 1
ATOM 1114 C C . PRO A 1 134 ? 5.719 11.511 -13.709 1.00 93.25 134 PRO A C 1
ATOM 1116 O O . PRO A 1 134 ? 6.059 10.462 -13.160 1.00 93.25 134 PRO A O 1
ATOM 1119 N N . GLN A 1 135 ? 5.317 11.536 -14.982 1.00 92.25 135 GLN A N 1
ATOM 1120 C CA . GLN A 1 135 ? 5.103 10.310 -15.762 1.00 92.25 135 GLN A CA 1
ATOM 1121 C C . GLN A 1 135 ? 6.360 9.430 -15.837 1.00 92.25 135 GLN A C 1
ATOM 1123 O O . GLN A 1 135 ? 6.289 8.244 -15.522 1.00 92.25 135 GLN A O 1
ATOM 1128 N N . LEU A 1 136 ? 7.523 10.012 -16.151 1.00 94.88 136 LEU A N 1
ATOM 1129 C CA . LEU A 1 136 ? 8.797 9.281 -16.175 1.00 94.88 136 LEU A CA 1
ATOM 1130 C C . LEU A 1 136 ? 9.126 8.643 -14.814 1.00 94.88 136 LEU A C 1
ATOM 1132 O O . LEU A 1 136 ? 9.627 7.524 -14.753 1.00 94.88 136 LEU A O 1
ATOM 1136 N N . ALA A 1 137 ? 8.794 9.320 -1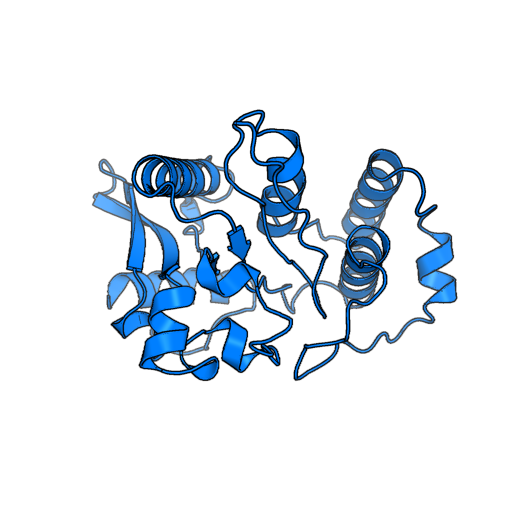3.714 1.00 94.38 137 ALA A N 1
ATOM 1137 C CA . ALA A 1 137 ? 9.011 8.799 -12.370 1.00 94.38 137 ALA A CA 1
ATOM 1138 C C . ALA A 1 137 ? 8.119 7.576 -12.081 1.00 94.38 137 ALA A C 1
ATOM 1140 O O . ALA A 1 137 ? 8.601 6.582 -11.536 1.00 94.38 137 ALA A O 1
ATOM 1141 N N . LYS A 1 138 ? 6.846 7.604 -12.512 1.00 90.44 138 LYS A N 1
ATOM 1142 C CA . LYS A 1 138 ? 5.944 6.437 -12.450 1.00 90.44 138 LYS A CA 1
ATOM 1143 C C . LYS A 1 138 ? 6.501 5.271 -13.265 1.00 90.44 138 LYS A C 1
ATOM 1145 O O . LYS A 1 138 ? 6.496 4.140 -12.789 1.00 90.44 138 LYS A O 1
ATOM 1150 N N . GLU A 1 139 ? 6.996 5.545 -14.468 1.00 92.62 139 GLU A N 1
ATOM 1151 C CA . GLU A 1 139 ? 7.552 4.532 -15.370 1.00 92.62 139 GLU A CA 1
ATOM 1152 C C . GLU A 1 139 ? 8.807 3.870 -14.797 1.00 92.62 139 GLU A C 1
ATOM 1154 O O . GLU A 1 139 ? 8.872 2.642 -14.757 1.00 92.62 139 GLU A O 1
ATOM 1159 N N . LEU A 1 140 ? 9.752 4.653 -14.267 1.00 94.25 140 LEU A N 1
ATOM 1160 C CA . LEU A 1 140 ? 10.942 4.145 -13.575 1.00 94.25 140 LEU A CA 1
ATOM 1161 C C . LEU A 1 140 ? 10.575 3.296 -12.353 1.00 94.25 140 LEU A C 1
ATOM 1163 O O . LEU A 1 140 ? 11.116 2.205 -12.172 1.00 94.25 140 LEU A O 1
ATOM 1167 N N . LEU A 1 141 ? 9.630 3.771 -11.535 1.00 90.94 141 LEU A N 1
ATOM 1168 C CA . LEU A 1 141 ? 9.149 3.058 -10.354 1.00 90.94 141 LEU A CA 1
ATOM 1169 C C . LEU A 1 141 ? 8.536 1.706 -10.746 1.00 90.94 141 LEU A C 1
ATOM 1171 O O . LEU A 1 141 ? 8.933 0.664 -10.225 1.00 90.94 141 LEU A O 1
ATOM 1175 N N . ILE A 1 142 ? 7.594 1.707 -11.691 1.00 87.88 142 ILE A N 1
ATOM 1176 C CA . ILE A 1 142 ? 6.909 0.494 -12.150 1.00 87.88 142 ILE A CA 1
ATOM 1177 C C . ILE A 1 142 ? 7.898 -0.472 -12.807 1.00 87.88 142 ILE A C 1
ATOM 1179 O O . ILE A 1 142 ? 7.823 -1.674 -12.550 1.00 87.88 142 ILE A O 1
ATOM 1183 N N . TYR A 1 143 ? 8.833 0.029 -13.618 1.00 90.19 143 TYR A N 1
ATOM 1184 C CA . TYR A 1 143 ? 9.867 -0.792 -14.241 1.00 90.19 143 TYR A CA 1
ATOM 1185 C C . TYR A 1 143 ? 10.764 -1.463 -13.195 1.00 90.19 143 TYR A C 1
ATOM 1187 O O . TYR A 1 143 ? 10.929 -2.680 -13.233 1.00 90.19 143 TYR A O 1
ATOM 1195 N N . PHE A 1 144 ? 11.277 -0.705 -12.221 1.00 90.94 144 PHE A N 1
ATOM 1196 C CA . PHE A 1 144 ? 12.120 -1.241 -11.149 1.00 90.94 144 PHE A CA 1
ATOM 1197 C C . PHE A 1 144 ? 11.418 -2.371 -10.383 1.00 90.94 144 PHE A C 1
ATOM 1199 O O . PHE A 1 144 ? 11.993 -3.440 -10.165 1.00 90.94 144 PHE A O 1
ATOM 1206 N N . TYR A 1 145 ? 10.154 -2.164 -10.000 1.00 85.62 145 TYR A N 1
ATOM 1207 C CA . TYR A 1 145 ? 9.398 -3.190 -9.285 1.00 85.62 145 TYR A CA 1
ATOM 1208 C C . TYR A 1 145 ? 9.085 -4.402 -10.168 1.00 85.62 145 TYR A C 1
ATOM 1210 O O . TYR A 1 145 ? 9.155 -5.532 -9.689 1.00 85.62 145 TYR A O 1
ATOM 1218 N N . LYS A 1 146 ? 8.830 -4.205 -11.465 1.00 82.88 146 LYS A N 1
ATOM 1219 C CA . LYS A 1 146 ? 8.700 -5.321 -12.408 1.00 82.88 146 LYS A CA 1
ATOM 1220 C C . LYS A 1 146 ? 9.993 -6.126 -12.534 1.00 82.88 146 LYS A C 1
ATOM 1222 O O . LYS A 1 146 ? 9.926 -7.349 -12.518 1.00 82.88 146 LYS A O 1
ATOM 1227 N N . LEU A 1 147 ? 11.146 -5.467 -12.617 1.00 86.06 147 LEU A N 1
ATOM 1228 C CA . LEU A 1 147 ? 12.448 -6.111 -12.797 1.00 86.06 147 LEU A CA 1
ATOM 1229 C C . LEU A 1 147 ? 12.802 -7.057 -11.641 1.00 86.06 147 LEU A C 1
ATOM 1231 O O . LEU A 1 147 ? 13.243 -8.177 -11.869 1.00 86.06 147 LEU A O 1
ATOM 1235 N N . TYR A 1 148 ? 12.590 -6.616 -10.400 1.00 83.69 148 TYR A N 1
ATOM 1236 C CA . TYR A 1 148 ? 13.005 -7.365 -9.205 1.00 83.69 148 TYR A CA 1
ATOM 1237 C C . TYR A 1 148 ? 11.933 -8.267 -8.612 1.00 83.69 148 TYR A C 1
ATOM 1239 O O . TYR A 1 148 ? 12.228 -9.167 -7.822 1.00 83.69 148 TYR A O 1
ATOM 1247 N N . PHE A 1 149 ? 10.680 -7.990 -8.943 1.00 76.56 149 PHE A N 1
ATOM 1248 C CA . PHE A 1 149 ? 9.547 -8.654 -8.344 1.00 76.56 149 PHE A CA 1
ATOM 1249 C C . PHE A 1 149 ? 8.589 -9.144 -9.423 1.00 76.56 149 PHE A C 1
ATOM 1251 O O . PHE A 1 149 ? 7.402 -9.080 -9.203 1.00 76.56 149 PHE A O 1
ATOM 1258 N N . THR A 1 150 ? 9.044 -9.649 -10.566 1.00 70.62 150 THR A N 1
ATOM 1259 C CA . THR A 1 150 ? 8.195 -10.467 -11.456 1.00 70.62 150 THR A CA 1
ATOM 1260 C C . THR A 1 150 ? 8.874 -11.818 -11.633 1.00 70.62 150 THR A C 1
ATOM 1262 O O . THR A 1 150 ? 10.060 -11.870 -11.952 1.00 70.62 150 THR A O 1
ATOM 1265 N N . GLY A 1 151 ? 8.162 -12.909 -11.354 1.00 61.12 151 GLY A N 1
ATOM 1266 C CA . GLY A 1 151 ? 8.682 -14.269 -11.460 1.00 61.12 151 GLY A CA 1
ATOM 1267 C C . GLY A 1 151 ? 8.404 -14.917 -12.824 1.00 61.12 151 GLY A C 1
ATOM 1268 O O . GLY A 1 151 ? 7.499 -14.488 -13.546 1.00 61.12 151 GLY A O 1
ATOM 1269 N N . PRO A 1 152 ? 9.134 -15.991 -13.183 1.00 48.69 152 PRO A N 1
ATOM 1270 C CA . PRO A 1 152 ? 8.792 -16.818 -14.337 1.00 48.69 152 PRO A CA 1
ATOM 1271 C C . PRO A 1 152 ? 7.370 -17.378 -14.180 1.00 48.69 152 PRO A C 1
ATOM 1273 O O . PRO A 1 152 ? 7.077 -18.054 -13.196 1.00 48.69 152 PRO A O 1
ATOM 1276 N N . GLY A 1 153 ? 6.485 -17.091 -15.139 1.00 56.41 153 GLY A N 1
ATOM 1277 C CA . GLY A 1 153 ? 5.086 -17.541 -15.121 1.00 56.41 153 GLY A CA 1
ATOM 1278 C C . GLY A 1 153 ? 4.076 -16.551 -14.527 1.00 56.41 153 GLY A C 1
ATOM 1279 O O . GLY A 1 153 ? 2.879 -16.838 -14.554 1.00 56.41 153 GLY A O 1
ATOM 1280 N N . ASP A 1 154 ? 4.508 -15.378 -14.046 1.00 60.53 154 ASP A N 1
ATOM 1281 C CA . ASP A 1 154 ? 3.576 -14.318 -13.648 1.00 60.53 154 ASP A CA 1
ATOM 1282 C C . ASP A 1 154 ? 2.858 -13.759 -14.892 1.00 60.53 154 ASP A C 1
ATOM 1284 O O . ASP A 1 154 ? 3.460 -13.148 -15.776 1.00 60.53 154 ASP A O 1
ATOM 1288 N N . SER A 1 155 ? 1.544 -13.982 -14.970 1.00 53.38 155 SER A N 1
ATOM 1289 C CA . SER A 1 155 ? 0.697 -13.424 -16.028 1.00 53.38 155 SER A CA 1
ATOM 1290 C C . SER A 1 155 ? 0.143 -12.055 -15.628 1.00 53.38 155 SER A C 1
ATOM 1292 O O . SER A 1 155 ? -0.219 -11.850 -14.462 1.00 53.38 155 SER A O 1
ATOM 1294 N N . PRO A 1 156 ? 0.007 -11.108 -16.578 1.00 56.78 156 PRO A N 1
ATOM 1295 C CA . PRO A 1 156 ? -0.576 -9.811 -16.292 1.00 56.78 156 PRO A CA 1
ATOM 1296 C C . PRO A 1 156 ? -2.037 -9.975 -15.866 1.00 56.78 156 PRO A C 1
ATOM 1298 O O . PRO A 1 156 ? -2.927 -10.237 -16.670 1.00 56.78 156 PRO A O 1
ATOM 1301 N N . CYS A 1 157 ? -2.279 -9.820 -14.569 1.00 69.50 157 CYS A N 1
ATOM 1302 C CA . CYS A 1 157 ? -3.604 -9.962 -13.976 1.00 69.50 157 CYS A CA 1
ATOM 1303 C C . CYS A 1 157 ? -4.336 -8.624 -13.827 1.00 69.50 157 CYS A C 1
ATOM 1305 O O . CYS A 1 157 ? -5.514 -8.629 -13.487 1.00 69.50 157 CYS A O 1
ATOM 1307 N N . SER A 1 158 ? -3.684 -7.480 -14.071 1.00 77.94 158 SER A N 1
ATOM 1308 C CA . SER A 1 158 ? -4.360 -6.178 -13.991 1.00 77.94 158 SER A CA 1
ATOM 1309 C C . SER A 1 158 ? -5.456 -6.079 -15.046 1.00 77.94 158 SER A C 1
ATOM 1311 O O . SER A 1 158 ? -5.227 -6.372 -16.219 1.00 77.94 158 SER A O 1
ATOM 1313 N N . ARG A 1 159 ? -6.648 -5.635 -14.636 1.00 76.62 159 ARG A N 1
ATOM 1314 C CA . ARG A 1 159 ? -7.727 -5.302 -15.576 1.00 76.62 159 ARG A CA 1
ATOM 1315 C C . ARG A 1 159 ? -7.418 -4.046 -16.387 1.00 76.62 159 ARG A C 1
ATOM 1317 O O . ARG A 1 159 ? -7.958 -3.898 -17.476 1.00 76.62 159 ARG A O 1
ATOM 1324 N N . ASN A 1 160 ? -6.547 -3.178 -15.874 1.00 77.75 160 ASN A N 1
ATOM 1325 C CA . ASN A 1 160 ? -6.044 -2.004 -16.576 1.00 77.75 160 ASN A CA 1
ATOM 1326 C C . ASN A 1 160 ? -4.505 -1.991 -16.509 1.00 77.75 160 ASN A C 1
ATOM 1328 O O . ASN A 1 160 ? -3.929 -1.443 -15.561 1.00 77.75 160 ASN A O 1
ATOM 1332 N N . PRO A 1 161 ? -3.821 -2.691 -17.431 1.00 79.25 161 PRO A N 1
ATOM 1333 C CA . PRO A 1 161 ? -2.367 -2.737 -17.455 1.00 79.25 161 PRO A CA 1
ATOM 1334 C C . PRO A 1 161 ? -1.765 -1.351 -17.690 1.00 79.25 161 PRO A C 1
ATOM 1336 O O . PRO A 1 161 ? -2.181 -0.612 -18.580 1.00 79.25 161 PRO A O 1
ATOM 1339 N N . PHE A 1 162 ? -0.740 -1.018 -16.909 1.00 82.19 162 PHE A N 1
ATOM 1340 C CA . PHE A 1 162 ? -0.005 0.223 -17.110 1.00 82.19 162 PHE A CA 1
ATOM 1341 C C . PHE A 1 162 ? 0.727 0.212 -18.459 1.00 82.19 162 PHE A C 1
ATOM 1343 O O . PHE A 1 162 ? 1.429 -0.752 -18.780 1.00 82.19 162 PHE A O 1
ATOM 1350 N N . SER A 1 163 ? 0.584 1.304 -19.211 1.00 82.69 163 SER A N 1
ATOM 1351 C CA . SER A 1 163 ? 1.231 1.510 -20.508 1.00 82.69 163 SER A CA 1
ATOM 1352 C C . SER A 1 163 ? 2.404 2.473 -20.357 1.00 82.69 163 SER A C 1
ATOM 1354 O O . SER A 1 163 ? 2.240 3.569 -19.825 1.00 82.69 163 SER A O 1
ATOM 1356 N N . PHE A 1 164 ? 3.582 2.054 -20.816 1.00 86.44 164 PHE A N 1
ATOM 1357 C CA . PHE A 1 164 ? 4.779 2.890 -20.814 1.00 86.44 164 PHE A CA 1
ATOM 1358 C C . PHE A 1 164 ? 4.760 3.819 -22.022 1.00 86.44 164 PHE A C 1
ATOM 1360 O O . PHE A 1 164 ? 4.497 3.370 -23.137 1.00 86.44 164 PHE A O 1
ATOM 1367 N N . SER A 1 165 ? 5.053 5.097 -21.798 1.00 91.00 165 SER A N 1
ATOM 1368 C CA . SER A 1 165 ? 5.276 6.064 -22.872 1.00 91.00 165 SER A CA 1
ATOM 1369 C C . SER A 1 165 ? 6.721 6.037 -23.376 1.00 91.00 165 SER A C 1
ATOM 1371 O O . SER A 1 165 ? 6.956 6.271 -24.560 1.00 91.00 165 SER A O 1
ATOM 1373 N N . VAL A 1 166 ? 7.683 5.696 -22.512 1.00 91.81 166 VAL A N 1
ATOM 1374 C CA . VAL A 1 166 ? 9.094 5.512 -22.873 1.00 91.81 166 VAL A CA 1
ATOM 1375 C C . VAL A 1 166 ? 9.375 4.044 -23.242 1.00 91.81 166 VAL A C 1
ATOM 1377 O O . VAL A 1 166 ? 8.848 3.133 -22.594 1.00 91.81 166 VAL A O 1
ATOM 1380 N N . PRO A 1 167 ? 10.229 3.762 -24.249 1.00 93.44 167 PRO A N 1
ATOM 1381 C CA . PRO A 1 167 ? 10.647 2.398 -24.562 1.00 93.44 167 PRO A CA 1
ATOM 1382 C C . PRO A 1 167 ? 11.276 1.681 -23.361 1.00 93.44 167 PRO A C 1
ATOM 1384 O O . PRO A 1 167 ? 12.164 2.214 -22.693 1.00 93.44 167 PRO A O 1
ATOM 1387 N N . LEU A 1 168 ? 10.889 0.420 -23.133 1.00 90.25 168 LEU A N 1
ATOM 1388 C CA . LEU A 1 168 ? 11.436 -0.389 -22.033 1.00 90.25 168 LEU A CA 1
ATOM 1389 C C . LEU A 1 168 ? 12.961 -0.527 -22.097 1.00 90.25 168 LEU A C 1
ATOM 1391 O O . LEU A 1 168 ? 13.604 -0.589 -21.056 1.00 90.25 168 LEU A O 1
ATOM 1395 N N . ALA A 1 169 ? 13.542 -0.532 -23.300 1.00 92.12 169 ALA A N 1
ATOM 1396 C CA . ALA A 1 169 ? 14.990 -0.574 -23.489 1.00 92.12 169 ALA A CA 1
ATOM 1397 C C . ALA A 1 169 ? 15.702 0.642 -22.874 1.00 92.12 169 ALA A C 1
ATOM 1399 O O . ALA A 1 169 ? 16.801 0.497 -22.352 1.00 92.12 169 ALA A O 1
ATOM 1400 N N . THR A 1 170 ? 15.072 1.820 -22.891 1.00 93.25 170 THR A N 1
ATOM 1401 C CA . THR A 1 170 ? 15.610 3.031 -22.259 1.00 93.25 170 THR A CA 1
ATOM 1402 C C . THR A 1 170 ? 15.579 2.900 -20.740 1.00 93.25 170 THR A C 1
ATOM 1404 O O . THR A 1 170 ? 16.583 3.140 -20.083 1.00 93.25 170 THR A O 1
ATOM 1407 N N . LEU A 1 171 ? 14.458 2.438 -20.175 1.00 93.31 171 LEU A N 1
ATOM 1408 C CA . LEU A 1 171 ? 14.344 2.209 -18.729 1.00 93.31 171 LEU A CA 1
ATOM 1409 C C . LEU A 1 171 ? 15.304 1.108 -18.249 1.00 93.31 171 LEU A C 1
ATOM 1411 O O . LEU A 1 171 ? 15.845 1.191 -17.150 1.00 93.31 171 LEU A O 1
ATOM 1415 N N . ALA A 1 172 ? 15.556 0.099 -19.086 1.00 93.38 172 ALA A N 1
ATOM 1416 C CA . ALA A 1 172 ? 16.486 -0.985 -18.796 1.00 93.38 172 ALA A CA 1
ATOM 1417 C C . ALA A 1 172 ? 17.943 -0.528 -18.672 1.00 93.38 172 ALA A C 1
ATOM 1419 O O . ALA A 1 172 ? 18.705 -1.168 -17.957 1.00 93.38 172 ALA A O 1
ATOM 1420 N N . GLN A 1 173 ? 18.335 0.573 -19.318 1.00 94.56 173 GLN A N 1
ATOM 1421 C CA . GLN A 1 173 ? 19.697 1.109 -19.204 1.00 94.56 173 GLN A CA 1
ATOM 1422 C C . GLN A 1 173 ? 19.986 1.691 -17.814 1.00 94.56 173 GLN A C 1
ATOM 1424 O O . GLN A 1 173 ? 21.145 1.759 -17.411 1.00 94.56 173 GLN A O 1
ATOM 1429 N N . GLU A 1 174 ? 18.952 2.070 -17.059 1.00 95.06 174 GLU A N 1
ATOM 1430 C CA . GLU A 1 174 ? 19.111 2.648 -15.721 1.00 95.06 174 GLU A CA 1
ATOM 1431 C C . GLU A 1 174 ? 19.374 1.603 -14.628 1.00 95.06 174 GLU A C 1
ATOM 1433 O O . GLU A 1 174 ? 19.835 1.962 -13.542 1.00 95.06 174 GLU A O 1
ATOM 1438 N N . PHE A 1 175 ? 19.078 0.324 -14.885 1.00 96.19 175 PHE A N 1
ATOM 1439 C CA . PHE A 1 175 ? 19.087 -0.727 -13.868 1.00 96.19 175 PHE A CA 1
ATOM 1440 C C . PHE A 1 175 ? 19.829 -1.972 -14.341 1.00 96.19 175 PHE A C 1
ATOM 1442 O O . PHE A 1 175 ? 19.598 -2.488 -15.430 1.00 96.19 175 PHE A O 1
ATOM 1449 N N . THR A 1 176 ? 20.689 -2.510 -13.481 1.00 92.88 176 THR A N 1
ATOM 1450 C CA . THR A 1 176 ? 21.460 -3.720 -13.792 1.00 92.88 176 THR A CA 1
ATOM 1451 C C . THR A 1 176 ? 20.616 -4.992 -13.733 1.00 92.88 176 THR A C 1
ATOM 1453 O O . THR A 1 176 ? 20.946 -5.983 -14.386 1.00 92.88 176 THR A O 1
ATOM 1456 N N . GLY A 1 177 ? 19.566 -4.999 -12.903 1.00 90.25 177 GLY A N 1
ATOM 1457 C CA . GLY A 1 177 ? 18.748 -6.176 -12.596 1.00 90.25 177 GLY A CA 1
ATOM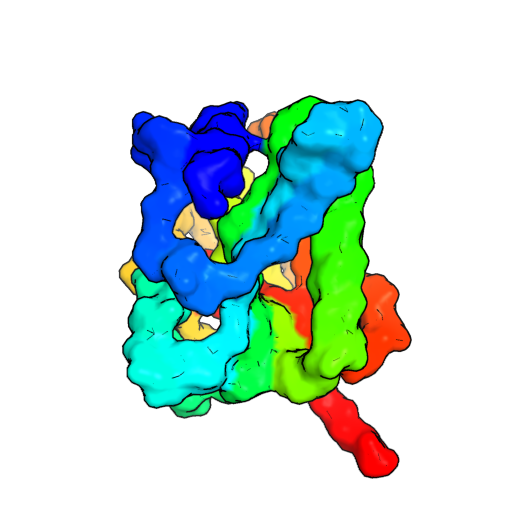 1458 C C . GLY A 1 177 ? 19.465 -7.252 -11.777 1.00 90.25 177 GLY A C 1
ATOM 1459 O O . GLY A 1 177 ? 18.904 -8.322 -11.555 1.00 90.25 177 GLY A O 1
ATOM 1460 N N . ARG A 1 178 ? 20.705 -6.996 -11.341 1.00 90.62 178 ARG A N 1
ATOM 1461 C CA . ARG A 1 178 ? 21.558 -7.973 -10.642 1.00 90.62 178 ARG A CA 1
ATOM 1462 C C . ARG A 1 178 ? 21.823 -7.598 -9.189 1.00 90.62 178 ARG A C 1
ATOM 1464 O O . ARG A 1 178 ? 21.972 -8.489 -8.359 1.00 90.62 178 ARG A O 1
ATOM 1471 N N . ASP A 1 179 ? 21.850 -6.304 -8.871 1.00 91.88 179 ASP A N 1
ATOM 1472 C CA . ASP A 1 179 ? 22.017 -5.804 -7.505 1.00 91.88 179 ASP A CA 1
ATOM 1473 C C . ASP A 1 179 ? 20.860 -4.877 -7.125 1.00 91.88 179 ASP A C 1
ATOM 1475 O O . ASP A 1 179 ? 20.852 -3.679 -7.419 1.00 91.88 179 ASP A O 1
ATOM 1479 N N . TYR A 1 180 ? 19.907 -5.437 -6.377 1.00 88.56 180 TYR A N 1
ATOM 1480 C CA . TYR A 1 180 ? 18.764 -4.690 -5.861 1.00 88.56 180 TYR A CA 1
ATOM 1481 C C . TYR A 1 180 ? 19.181 -3.456 -5.058 1.00 88.56 180 TYR A C 1
ATOM 1483 O O . TYR A 1 180 ? 18.516 -2.428 -5.129 1.00 88.56 180 TYR A O 1
ATOM 1491 N N . GLN A 1 181 ? 20.221 -3.546 -4.222 1.00 90.31 181 GLN A N 1
ATOM 1492 C CA . GLN A 1 181 ? 20.583 -2.428 -3.353 1.00 90.31 181 GLN A CA 1
ATOM 1493 C C . GLN A 1 181 ? 21.167 -1.271 -4.160 1.00 90.31 181 GLN A C 1
ATOM 1495 O O . GLN A 1 181 ? 20.822 -0.117 -3.893 1.00 90.31 181 GLN A O 1
ATOM 1500 N N . ALA A 1 182 ? 22.030 -1.571 -5.132 1.00 94.25 182 ALA A N 1
ATOM 1501 C CA . ALA A 1 182 ? 22.572 -0.571 -6.043 1.00 94.25 182 ALA A CA 1
ATOM 1502 C C . ALA A 1 182 ? 21.471 0.054 -6.905 1.00 94.25 182 ALA A C 1
ATOM 1504 O O . ALA A 1 182 ? 21.319 1.278 -6.900 1.00 94.25 182 ALA A O 1
ATOM 1505 N N . ASP A 1 183 ? 20.640 -0.771 -7.540 1.00 95.12 183 ASP A N 1
ATOM 1506 C CA . ASP A 1 183 ? 19.556 -0.299 -8.400 1.00 95.12 183 ASP A CA 1
ATOM 1507 C C . ASP A 1 183 ? 18.499 0.489 -7.605 1.00 95.12 183 ASP A C 1
ATOM 1509 O O . ASP A 1 183 ? 17.976 1.487 -8.092 1.00 95.12 183 ASP A O 1
ATOM 1513 N N . PHE A 1 184 ? 18.217 0.125 -6.348 1.00 93.06 184 PHE A N 1
ATOM 1514 C CA . PHE A 1 184 ? 17.294 0.889 -5.502 1.00 93.06 184 PHE A CA 1
ATOM 1515 C C . PHE A 1 184 ? 17.873 2.247 -5.083 1.00 93.06 184 PHE A C 1
ATOM 1517 O O . PHE A 1 184 ? 17.146 3.238 -5.007 1.00 93.06 184 PHE A O 1
ATOM 1524 N N . ARG A 1 185 ? 19.187 2.335 -4.815 1.00 94.75 185 ARG A N 1
ATOM 1525 C CA . ARG A 1 185 ? 19.853 3.632 -4.584 1.00 94.75 185 ARG A CA 1
ATOM 1526 C C . ARG A 1 185 ? 19.776 4.512 -5.830 1.00 94.75 185 ARG A C 1
ATOM 1528 O O . ARG A 1 185 ? 19.461 5.693 -5.702 1.00 94.75 185 ARG A O 1
ATOM 153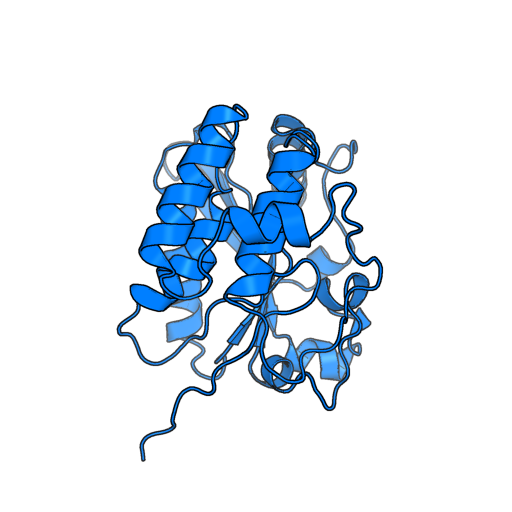5 N N . LYS A 1 186 ? 20.004 3.927 -7.007 1.00 96.62 186 LYS A N 1
ATOM 1536 C CA . LYS A 1 186 ? 19.881 4.606 -8.298 1.00 96.62 186 LYS A CA 1
ATOM 1537 C C . LYS A 1 186 ? 18.449 5.084 -8.549 1.00 96.62 186 LYS A C 1
ATOM 1539 O O . LYS A 1 186 ? 18.273 6.257 -8.859 1.00 96.62 186 LYS A O 1
ATOM 1544 N N . LEU A 1 187 ? 17.438 4.240 -8.314 1.00 95.81 187 LEU A N 1
ATOM 1545 C CA . LEU A 1 187 ? 16.025 4.620 -8.408 1.00 95.81 187 LEU A CA 1
ATOM 1546 C C . LEU A 1 187 ? 15.726 5.851 -7.550 1.00 95.81 187 LEU A C 1
ATOM 1548 O O . LEU A 1 187 ? 15.151 6.807 -8.055 1.00 95.81 187 LEU A O 1
ATOM 1552 N N . LYS A 1 188 ? 16.132 5.850 -6.273 1.00 95.12 188 LYS A N 1
ATOM 1553 C CA . LYS A 1 188 ? 15.916 7.005 -5.386 1.00 95.12 188 LYS A CA 1
ATOM 1554 C C . LYS A 1 188 ? 16.520 8.279 -5.968 1.00 95.12 188 LYS A C 1
ATOM 1556 O O . LYS A 1 188 ? 15.805 9.256 -6.105 1.00 95.12 188 LYS A O 1
ATOM 1561 N N . SER A 1 189 ? 17.780 8.228 -6.401 1.00 96.88 189 SER A N 1
ATOM 1562 C CA . SER A 1 189 ? 18.442 9.385 -7.013 1.00 96.88 189 SER A CA 1
ATOM 1563 C C . SER A 1 189 ? 17.727 9.883 -8.275 1.00 96.88 189 SER A C 1
ATOM 1565 O O . SER A 1 189 ? 17.601 11.089 -8.458 1.00 96.88 189 SER A O 1
ATOM 1567 N N . LEU A 1 190 ? 17.233 8.982 -9.132 1.00 96.62 190 LEU A N 1
ATOM 1568 C CA . LEU A 1 190 ? 16.466 9.364 -10.322 1.00 96.62 190 LEU A CA 1
ATOM 1569 C C . LEU A 1 190 ? 15.136 10.033 -9.959 1.00 96.62 190 LEU A C 1
ATOM 1571 O O . LEU A 1 190 ? 14.769 11.030 -10.573 1.00 96.62 190 LEU A O 1
ATOM 1575 N N . LEU A 1 191 ? 14.418 9.504 -8.965 1.00 96.06 191 LEU A N 1
ATOM 1576 C CA . LEU A 1 191 ? 13.166 10.097 -8.494 1.00 96.06 191 LEU A CA 1
ATOM 1577 C C . LEU A 1 191 ? 13.404 11.463 -7.842 1.00 96.06 191 LEU A C 1
ATOM 1579 O O . LEU A 1 191 ? 12.670 12.402 -8.147 1.00 96.06 191 LEU A O 1
ATOM 1583 N N . ASP A 1 192 ? 14.456 11.588 -7.029 1.00 96.00 192 ASP A N 1
ATOM 1584 C CA . ASP A 1 192 ? 14.831 12.841 -6.370 1.00 96.00 192 ASP A CA 1
ATOM 1585 C C . ASP A 1 192 ? 15.131 13.932 -7.416 1.00 96.00 192 ASP A C 1
ATOM 1587 O O . ASP A 1 192 ? 14.631 15.052 -7.307 1.00 96.00 192 ASP A O 1
ATOM 1591 N N . ASN A 1 193 ? 15.846 13.589 -8.497 1.00 95.94 193 ASN A N 1
ATOM 1592 C CA . ASN A 1 193 ? 16.103 14.495 -9.627 1.00 95.94 193 ASN A CA 1
ATOM 1593 C C . ASN A 1 193 ? 14.824 14.925 -10.368 1.00 95.94 193 ASN A C 1
ATOM 1595 O O . ASN A 1 193 ? 14.802 15.977 -11.003 1.00 95.94 193 ASN A O 1
ATOM 1599 N N . LEU A 1 194 ? 13.759 14.124 -10.292 1.00 95.06 194 LEU A N 1
ATOM 1600 C CA . LEU A 1 194 ? 12.437 14.431 -10.845 1.00 95.06 194 LEU A CA 1
ATOM 1601 C C . LEU A 1 194 ? 11.527 15.145 -9.828 1.00 95.06 194 LEU A C 1
ATOM 1603 O O . LEU A 1 194 ? 10.338 15.324 -10.093 1.00 95.06 194 LEU A O 1
ATOM 1607 N N . GLY A 1 195 ? 12.055 15.543 -8.665 1.00 93.62 195 GLY A N 1
ATOM 1608 C CA . GLY A 1 195 ? 11.305 16.240 -7.619 1.00 93.62 195 GLY A CA 1
ATOM 1609 C C . GLY A 1 195 ? 10.304 15.349 -6.881 1.00 93.62 195 GLY A C 1
ATOM 1610 O O . GLY A 1 195 ? 9.313 15.843 -6.343 1.00 93.62 195 GLY A O 1
ATOM 1611 N N . THR A 1 196 ? 10.515 14.032 -6.872 1.00 93.31 196 THR A N 1
ATOM 1612 C CA . THR A 1 196 ? 9.642 13.072 -6.191 1.00 93.31 196 THR A CA 1
ATOM 1613 C C . THR A 1 196 ? 10.451 12.021 -5.434 1.00 93.31 196 THR A C 1
ATOM 1615 O O . THR A 1 196 ? 11.671 12.035 -5.449 1.00 93.31 196 THR A O 1
ATOM 1618 N N . ALA A 1 197 ? 9.783 11.104 -4.739 1.00 91.75 197 ALA A N 1
ATOM 1619 C CA . ALA A 1 197 ? 10.439 10.063 -3.956 1.00 91.75 197 ALA A CA 1
ATOM 1620 C C . ALA A 1 197 ? 9.689 8.732 -4.064 1.00 91.75 197 ALA A C 1
ATOM 1622 O O . ALA A 1 197 ? 8.518 8.681 -4.453 1.00 91.75 197 ALA A O 1
ATOM 1623 N N . VAL A 1 198 ? 10.350 7.640 -3.669 1.00 88.69 198 VAL A N 1
ATOM 1624 C CA . VAL A 1 198 ? 9.688 6.334 -3.529 1.00 88.69 198 VAL A CA 1
ATOM 1625 C C . VAL A 1 198 ? 8.588 6.455 -2.466 1.00 88.69 198 VAL A C 1
ATOM 1627 O O . VAL A 1 198 ? 8.898 6.819 -1.326 1.00 88.69 198 VAL A O 1
ATOM 1630 N N . PRO A 1 199 ? 7.316 6.130 -2.774 1.00 84.06 199 PRO A N 1
ATOM 1631 C CA . PRO A 1 199 ? 6.250 6.294 -1.797 1.00 84.06 199 PRO A CA 1
ATOM 1632 C C . PRO A 1 199 ? 6.475 5.410 -0.553 1.00 84.06 199 PRO A C 1
ATOM 1634 O O . PRO A 1 199 ? 6.911 4.262 -0.686 1.00 84.06 199 PRO A O 1
ATOM 1637 N N . PRO A 1 200 ? 6.130 5.877 0.663 1.00 80.50 200 PRO A N 1
ATOM 1638 C CA . PRO A 1 200 ? 6.456 5.171 1.905 1.00 80.50 200 PRO A CA 1
ATOM 1639 C C . PRO A 1 200 ? 5.961 3.724 1.969 1.00 80.50 200 PRO A C 1
ATOM 1641 O O . PRO A 1 200 ? 6.676 2.854 2.455 1.00 80.50 200 PRO A O 1
ATOM 1644 N N . LEU A 1 201 ? 4.766 3.440 1.439 1.00 76.25 201 LEU A N 1
ATOM 1645 C CA . LEU A 1 201 ? 4.229 2.077 1.408 1.00 76.25 201 LEU A CA 1
ATOM 1646 C C . LEU A 1 201 ? 5.067 1.148 0.527 1.00 76.25 201 LEU A C 1
ATOM 1648 O O . LEU A 1 201 ? 5.299 0.011 0.919 1.00 76.25 201 LEU A O 1
ATOM 1652 N N . TYR A 1 202 ? 5.577 1.635 -0.608 1.00 76.56 202 TYR A N 1
ATOM 1653 C CA . TYR A 1 202 ? 6.458 0.852 -1.478 1.00 76.56 202 TYR A CA 1
ATOM 1654 C C . TYR A 1 202 ? 7.732 0.428 -0.753 1.00 76.56 202 TYR A C 1
ATOM 1656 O O . TYR A 1 202 ? 8.118 -0.737 -0.808 1.00 76.56 202 TYR A O 1
ATOM 1664 N N . LYS A 1 203 ? 8.329 1.350 0.004 1.00 74.19 203 LYS A N 1
ATOM 1665 C CA . LYS A 1 203 ? 9.474 1.057 0.867 1.00 74.19 203 LYS A CA 1
ATOM 1666 C C . LYS A 1 203 ? 9.106 0.071 1.978 1.00 74.19 203 LYS A C 1
ATOM 1668 O O . LYS A 1 203 ? 9.805 -0.916 2.184 1.00 74.19 203 LYS A O 1
ATOM 1673 N N . GLN A 1 204 ? 7.994 0.312 2.670 1.00 71.56 204 GLN A N 1
ATOM 1674 C CA . GLN A 1 204 ? 7.567 -0.500 3.806 1.00 71.56 204 GLN A CA 1
ATOM 1675 C C . GLN A 1 204 ? 7.332 -1.956 3.405 1.00 71.56 204 GLN A C 1
ATOM 1677 O O . GLN A 1 204 ? 7.792 -2.865 4.092 1.00 71.56 204 GLN A O 1
ATOM 1682 N N . TYR A 1 205 ? 6.659 -2.188 2.281 1.00 68.50 205 TYR A N 1
ATOM 1683 C CA . TYR A 1 205 ? 6.359 -3.531 1.806 1.00 68.50 205 TYR A CA 1
ATOM 1684 C C . TYR A 1 205 ? 7.605 -4.302 1.366 1.00 68.50 205 TYR A C 1
ATOM 1686 O O . TYR A 1 205 ? 7.700 -5.501 1.627 1.00 68.50 205 TYR A O 1
ATOM 1694 N N . THR A 1 206 ? 8.595 -3.635 0.770 1.00 65.44 206 THR A N 1
ATOM 1695 C CA . THR A 1 206 ? 9.783 -4.327 0.249 1.00 65.44 206 THR A CA 1
ATOM 1696 C C . THR A 1 206 ? 10.923 -4.440 1.248 1.00 65.44 206 THR A C 1
ATOM 1698 O O . THR A 1 206 ? 11.651 -5.431 1.228 1.00 65.44 206 THR A O 1
ATOM 1701 N N . GLU A 1 207 ? 11.060 -3.490 2.171 1.00 63.97 207 GLU A N 1
ATOM 1702 C CA . GLU A 1 207 ? 12.056 -3.554 3.243 1.00 63.97 207 GLU A CA 1
ATOM 1703 C C . GLU A 1 207 ? 11.601 -4.443 4.405 1.00 63.97 207 GLU A C 1
ATOM 1705 O O . GLU A 1 207 ? 12.437 -5.103 5.025 1.00 63.97 207 GLU A O 1
ATOM 1710 N N . SER A 1 208 ? 10.290 -4.559 4.662 1.00 51.12 208 SER A N 1
ATOM 1711 C CA . SER A 1 208 ? 9.766 -5.512 5.657 1.00 51.12 208 SER A CA 1
ATOM 1712 C C . SER A 1 208 ? 10.145 -6.955 5.311 1.00 51.12 208 SER A C 1
ATOM 1714 O O . SER A 1 208 ? 10.490 -7.726 6.202 1.00 51.12 208 SER A O 1
ATOM 1716 N N . ARG A 1 209 ? 10.239 -7.296 4.018 1.00 49.22 209 ARG A N 1
ATOM 1717 C CA . ARG A 1 209 ? 10.766 -8.590 3.547 1.00 49.22 209 ARG A CA 1
ATOM 1718 C C . ARG A 1 209 ? 12.196 -8.885 4.031 1.00 49.22 209 ARG A C 1
ATOM 1720 O O . ARG A 1 209 ? 12.594 -10.042 4.053 1.00 49.22 209 ARG A O 1
ATOM 1727 N N . ARG A 1 210 ? 12.975 -7.859 4.392 1.00 45.56 210 ARG A N 1
ATOM 1728 C CA . ARG A 1 210 ? 14.377 -7.979 4.832 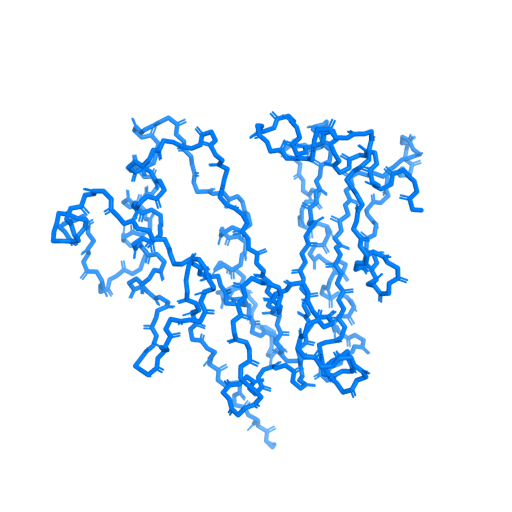1.00 45.56 210 ARG A CA 1
ATOM 1729 C C . ARG A 1 210 ? 14.575 -7.835 6.338 1.00 45.56 210 ARG A C 1
ATOM 1731 O O . ARG A 1 210 ? 15.597 -8.280 6.843 1.00 45.56 210 ARG A O 1
ATOM 1738 N N . ARG A 1 211 ? 13.645 -7.182 7.043 1.00 33.75 211 ARG A N 1
ATOM 1739 C CA . ARG A 1 211 ? 13.794 -6.847 8.470 1.00 33.75 211 ARG A CA 1
ATOM 1740 C C . ARG A 1 211 ? 13.109 -7.839 9.408 1.00 33.75 211 ARG A C 1
ATOM 1742 O O . ARG A 1 211 ? 13.486 -7.924 10.573 1.00 33.75 211 ARG A O 1
ATOM 1749 N N . PHE A 1 212 ? 12.131 -8.598 8.920 1.00 35.88 212 PHE A N 1
ATOM 1750 C CA . PHE A 1 212 ? 11.500 -9.650 9.706 1.00 35.88 212 PHE A CA 1
ATOM 1751 C C . PHE A 1 212 ? 12.294 -10.958 9.596 1.00 35.88 212 PHE A C 1
ATOM 1753 O O . PHE A 1 212 ? 12.015 -11.795 8.747 1.00 35.88 212 PHE A O 1
ATOM 1760 N N . SER A 1 213 ? 13.219 -11.169 10.537 1.00 28.52 213 SER A N 1
ATOM 1761 C CA . SER A 1 213 ? 13.676 -12.504 10.970 1.00 28.52 213 SER A CA 1
ATOM 1762 C C . SER A 1 213 ? 12.632 -13.186 11.878 1.00 28.52 213 SER A C 1
ATOM 1764 O O . SER A 1 213 ? 12.975 -13.860 12.841 1.00 28.52 213 SER A O 1
ATOM 1766 N N . TYR A 1 214 ? 11.344 -12.947 11.613 1.00 29.88 214 TYR A N 1
ATOM 1767 C CA . TYR A 1 214 ? 10.206 -13.610 12.247 1.00 29.88 214 TYR A CA 1
ATOM 1768 C C . TYR A 1 214 ? 9.493 -14.400 11.148 1.00 29.88 214 TYR A C 1
ATOM 1770 O O . TYR A 1 214 ? 8.934 -13.825 10.216 1.00 29.88 214 TYR A O 1
ATOM 1778 N N . GLU A 1 215 ? 9.548 -15.722 11.259 1.00 30.97 215 GLU A N 1
ATOM 1779 C CA . GLU A 1 215 ? 9.278 -16.741 10.235 1.00 30.97 215 GLU A CA 1
ATOM 1780 C C . GLU A 1 215 ? 7.858 -16.806 9.628 1.00 30.97 215 GLU A C 1
ATOM 1782 O O . GLU A 1 215 ? 7.486 -17.850 9.104 1.00 30.97 215 GLU A O 1
ATOM 1787 N N . ARG A 1 216 ? 6.993 -15.785 9.701 1.00 33.41 216 ARG A N 1
ATOM 1788 C CA . ARG A 1 216 ? 5.546 -16.052 9.517 1.00 33.41 216 ARG A CA 1
ATOM 1789 C C . ARG A 1 216 ? 4.755 -15.221 8.521 1.00 33.41 216 ARG A C 1
ATOM 1791 O O . ARG A 1 216 ? 3.582 -15.526 8.347 1.00 33.41 216 ARG A O 1
ATOM 1798 N N . VAL A 1 217 ? 5.320 -14.230 7.827 1.00 32.06 217 VAL A N 1
ATOM 1799 C CA . VAL A 1 217 ? 4.484 -13.379 6.958 1.00 32.06 217 VAL A CA 1
ATOM 1800 C C . VAL A 1 217 ? 5.217 -12.890 5.707 1.00 32.06 217 VAL A C 1
ATOM 1802 O O . VAL A 1 217 ? 6.124 -12.062 5.785 1.00 32.06 217 VAL A O 1
ATOM 1805 N N . ALA A 1 218 ? 4.785 -13.352 4.531 1.00 36.56 218 ALA A N 1
ATOM 1806 C CA . ALA A 1 218 ? 5.259 -12.837 3.249 1.00 36.56 218 ALA A CA 1
ATOM 1807 C C . ALA A 1 218 ? 4.629 -11.461 2.950 1.00 36.56 218 ALA A C 1
ATOM 1809 O O . ALA A 1 218 ? 3.405 -11.321 2.882 1.00 36.56 218 ALA A O 1
ATOM 1810 N N . ALA A 1 219 ? 5.475 -10.441 2.769 1.00 34.38 219 ALA A N 1
ATOM 1811 C CA . ALA A 1 219 ? 5.070 -9.080 2.429 1.00 34.38 219 ALA A CA 1
ATOM 1812 C C . ALA A 1 219 ? 4.867 -8.901 0.908 1.00 34.38 219 ALA A C 1
ATOM 1814 O O . ALA A 1 219 ? 5.818 -8.897 0.135 1.00 34.38 219 ALA A O 1
ATOM 1815 N N . VAL A 1 220 ? 3.598 -8.736 0.532 1.00 35.81 220 VAL A N 1
ATOM 1816 C CA . VAL A 1 220 ? 3.014 -7.892 -0.525 1.00 35.81 220 VAL A CA 1
ATOM 1817 C C . VAL A 1 220 ? 3.469 -8.031 -1.977 1.00 35.81 220 VAL A C 1
ATOM 1819 O O . VAL A 1 220 ? 4.526 -7.578 -2.407 1.00 35.81 220 VAL A O 1
ATOM 1822 N N . ARG A 1 221 ? 2.505 -8.514 -2.776 1.00 35.72 221 ARG A N 1
ATOM 1823 C CA . ARG A 1 221 ? 2.447 -8.387 -4.234 1.00 35.72 221 ARG A CA 1
ATOM 1824 C C . ARG A 1 221 ? 2.122 -6.933 -4.610 1.00 35.72 221 ARG A C 1
ATOM 1826 O O . ARG A 1 221 ? 0.962 -6.594 -4.819 1.00 35.72 221 ARG A O 1
ATOM 1833 N N . MET A 1 222 ? 3.131 -6.066 -4.677 1.00 36.94 222 MET A N 1
ATOM 1834 C CA . MET A 1 222 ? 2.980 -4.749 -5.304 1.00 36.94 222 MET A CA 1
ATOM 1835 C C . MET A 1 222 ? 3.180 -4.921 -6.783 1.00 36.94 222 MET A C 1
ATOM 1837 O O . MET A 1 222 ? 4.232 -5.399 -7.203 1.00 36.94 222 MET A O 1
ATOM 1841 N N . ASN A 1 223 ? 2.208 -4.531 -7.587 1.00 34.06 223 ASN A N 1
ATOM 1842 C CA . ASN A 1 223 ? 2.505 -4.437 -8.988 1.00 34.06 223 ASN A CA 1
ATOM 1843 C C . ASN A 1 223 ? 1.503 -3.555 -9.716 1.00 34.06 223 ASN A C 1
ATOM 1845 O O . ASN A 1 223 ? 0.316 -3.532 -9.392 1.00 34.06 223 ASN A O 1
ATOM 1849 N N . ALA A 1 224 ? 1.986 -2.951 -10.791 1.00 32.66 224 ALA A N 1
ATOM 1850 C CA . ALA A 1 224 ? 1.122 -2.647 -11.914 1.00 32.66 224 ALA A CA 1
ATOM 1851 C C . ALA A 1 224 ? 0.653 -3.936 -12.649 1.00 32.66 224 ALA A C 1
ATOM 1853 O O . ALA A 1 224 ? -0.268 -3.849 -13.451 1.00 32.66 224 ALA A O 1
ATOM 1854 N N . ALA A 1 225 ? 1.231 -5.122 -12.376 1.00 31.00 225 ALA A N 1
ATOM 1855 C CA . ALA A 1 225 ? 0.677 -6.479 -12.588 1.00 31.00 225 ALA A CA 1
ATOM 1856 C C . ALA A 1 225 ? 1.521 -7.622 -11.928 1.00 31.00 225 ALA A C 1
ATOM 1858 O O . ALA A 1 225 ? 2.540 -8.000 -12.477 1.00 31.00 225 ALA A O 1
ATOM 1859 N N . VAL A 1 226 ? 1.083 -8.090 -10.742 1.00 32.41 226 VAL A N 1
ATOM 1860 C CA . VAL A 1 226 ? 1.591 -9.061 -9.725 1.00 32.41 226 VAL A CA 1
ATOM 1861 C C . VAL A 1 226 ? 3.078 -9.464 -9.584 1.00 32.41 226 VAL A C 1
ATOM 1863 O O . VAL A 1 226 ? 3.729 -9.860 -10.534 1.00 32.41 226 VAL A O 1
ATOM 1866 N N . ALA A 1 227 ? 3.597 -9.390 -8.345 1.00 30.84 227 ALA A N 1
ATOM 1867 C CA . ALA A 1 227 ? 4.928 -9.857 -7.936 1.00 30.84 227 ALA A CA 1
ATOM 1868 C C . ALA A 1 227 ? 4.942 -11.234 -7.248 1.00 30.84 227 ALA A C 1
ATOM 1870 O O . ALA A 1 227 ? 3.931 -11.587 -6.630 1.00 30.84 227 ALA A O 1
ATOM 1871 N N . PRO A 1 228 ? 6.044 -12.018 -7.290 1.00 34.31 228 PRO A N 1
ATOM 1872 C CA . PRO A 1 228 ? 6.016 -13.423 -6.926 1.00 34.31 228 PRO A CA 1
ATOM 1873 C C . PRO A 1 228 ? 5.926 -13.618 -5.414 1.00 34.31 228 PRO A C 1
ATOM 1875 O O . PRO A 1 228 ? 6.577 -12.954 -4.606 1.00 34.31 228 PRO A O 1
ATOM 1878 N N . LEU A 1 229 ? 5.097 -14.589 -5.063 1.00 36.91 229 LEU A N 1
ATOM 1879 C CA . LEU A 1 229 ? 5.003 -15.193 -3.747 1.00 36.91 229 LEU A CA 1
ATOM 1880 C C . LEU A 1 229 ? 6.154 -16.192 -3.621 1.00 36.91 229 LEU A C 1
ATOM 1882 O O . LEU A 1 229 ? 6.288 -17.071 -4.472 1.00 36.91 229 LEU A O 1
ATOM 1886 N N . LEU A 1 230 ? 6.970 -16.078 -2.576 1.00 31.72 230 LEU A N 1
ATOM 1887 C CA . LEU A 1 230 ? 7.825 -17.191 -2.175 1.00 31.72 230 LEU A CA 1
ATOM 1888 C C . LEU A 1 230 ? 7.094 -18.012 -1.105 1.00 31.72 230 LEU A C 1
ATOM 1890 O O . LEU A 1 230 ? 6.561 -17.414 -0.164 1.00 31.72 230 LEU A O 1
ATOM 1894 N N . PRO A 1 231 ? 7.066 -19.352 -1.221 1.00 27.75 231 PRO A N 1
ATOM 1895 C CA . PRO A 1 231 ? 6.600 -20.206 -0.143 1.00 27.75 231 PRO A CA 1
ATOM 1896 C C . PRO A 1 231 ? 7.550 -20.078 1.051 1.00 27.75 231 PRO A C 1
ATOM 1898 O O . PRO A 1 231 ? 8.771 -20.120 0.902 1.00 27.75 231 PRO A O 1
ATOM 1901 N N . ILE A 1 232 ? 6.979 -19.922 2.245 1.00 33.62 232 ILE A N 1
ATOM 1902 C CA . ILE A 1 232 ? 7.722 -20.064 3.500 1.00 33.62 232 ILE A CA 1
ATOM 1903 C C . ILE A 1 232 ? 7.924 -21.573 3.708 1.00 33.62 232 ILE A C 1
ATOM 1905 O O . ILE A 1 232 ? 6.912 -22.287 3.737 1.00 33.62 232 ILE A O 1
ATOM 1909 N N . PRO A 1 233 ? 9.166 -22.081 3.821 1.00 22.22 233 PRO A N 1
ATOM 1910 C CA . PRO A 1 233 ? 9.392 -23.489 4.109 1.00 22.22 233 PRO A CA 1
ATOM 1911 C C . PRO A 1 233 ? 8.755 -23.832 5.458 1.00 22.22 233 PRO A C 1
ATOM 1913 O O . PRO A 1 233 ? 8.990 -23.169 6.464 1.00 22.22 233 PRO A O 1
ATOM 1916 N N . THR A 1 234 ? 7.901 -24.849 5.464 1.00 23.62 234 THR A N 1
ATOM 1917 C CA . THR A 1 234 ? 7.445 -25.513 6.685 1.00 23.62 234 THR A CA 1
ATOM 1918 C C . THR A 1 234 ? 8.603 -26.330 7.236 1.00 23.62 234 THR A C 1
ATOM 1920 O O . THR A 1 234 ? 9.072 -27.234 6.548 1.00 23.62 234 THR A O 1
ATOM 1923 N N . LEU A 1 235 ? 9.047 -26.036 8.455 1.00 26.98 235 LEU A N 1
ATOM 1924 C CA . LEU A 1 235 ? 9.837 -26.984 9.231 1.00 26.98 235 LEU A CA 1
ATOM 1925 C C . LEU A 1 235 ? 8.884 -27.743 10.158 1.00 26.98 235 LEU A C 1
ATOM 1927 O O . LEU A 1 235 ? 8.154 -27.134 10.942 1.00 26.98 235 LEU A O 1
ATOM 1931 N N . THR A 1 236 ? 8.856 -29.060 9.964 1.00 32.50 236 THR A N 1
ATOM 1932 C CA . THR A 1 236 ? 8.535 -30.058 10.994 1.00 32.50 236 THR A CA 1
ATOM 1933 C C . THR A 1 236 ? 9.423 -29.878 12.210 1.00 32.50 236 THR A C 1
ATOM 1935 O O . THR A 1 236 ? 10.632 -29.635 11.982 1.00 32.50 236 THR A O 1
#

pLDDT: mean 81.39, std 19.99, range [22.22, 97.25]

Secondary structure (DSSP, 8-state):
-HHHHHHHHHHHHTTT-S-SSSS---GGGGTSEEEEEEETTTTEEEEEEEEEEHHHHHHHH-GGGSHHHHHB---TTT-GGGTTEEEEEEEEE-GGGTTSTHHHHHHHHHHHHHHH-TT--EEE---PPPTTS-HHHHHHHHHHHHHHS--TT----BSSPPPPSS-HHHHHHT--SS-HHHHHHHHHHHHHHTT----HHHHHHHHHHHH--STT-EE---SSS-PPPPPPPPP-

Sequence (236 aa):
MREIGRLRELTFRAVGEGTGKRRDLDHFDWYYRHLILWDEKELEIAGAYRFVDAGRIVGEKGSDGLYSGSLFKLDSRQSYFLREGLELGRSFVQQRYWGRRSLDYLWYGIGAFLAKNPHYRYLFGPVSISNAMPQLAKELLIYFYKLYFTGPGDSPCSRNPFSFSVPLATLAQEFTGRDYQADFRKLKSLLDNLGTAVPPLYKQYTESRRRFSYERVAAVRMNAAVAPLLPIPTLT

Foldseek 3Di:
DLQQQQQLQQQQVVLVGHDPDNGRDDPLVVAWDKAFDADPVVGDTQKIKTKDQQLVQCVVPNLCNDPVSVFFQQDPVPPPLSNLEMEIDSIGGGPVCPVHCSVVVNVVVVVVVCVVVLSRQEYEYEDDDGPPQDLVLVVLLQLLCCLAFADVPQDFGGPDQDDRPDDSVVSPVQDPSPDNVVSVVSSQVVSVVSVHGDDPVNCCQVCVCVPPPPQGYRGYQYHSGGGDDDDRDDDD